Protein AF-A0A1G4E8X3-F1 (afdb_monomer)

InterPro domains:
  IPR008780 Plasmodium vivax Vir [PF05795] (217-292)

Solvent-accessible surface area (backbone atoms only — not comparable to full-atom values): 17665 Å² total; per-residue (Å²): 131,83,63,82,76,73,65,75,60,56,76,68,51,57,65,61,44,72,68,53,84,73,71,83,93,71,89,74,62,67,66,64,56,48,55,73,57,66,76,62,95,75,62,59,76,73,36,44,61,60,44,46,61,44,54,48,54,54,51,51,53,47,54,58,54,66,40,76,91,42,51,93,49,42,73,58,53,29,46,49,49,23,46,47,42,68,71,38,57,78,56,40,64,40,72,91,51,58,53,70,59,46,44,55,51,54,30,49,52,20,44,74,48,81,51,41,47,41,88,50,49,55,91,63,56,67,71,58,48,49,53,50,51,54,52,49,55,42,50,55,30,53,66,49,21,61,40,70,46,101,82,70,52,76,46,77,36,48,69,29,48,40,51,38,50,54,53,50,65,73,48,43,60,60,25,45,76,54,50,86,42,71,64,41,55,51,52,50,54,45,44,54,56,50,31,60,54,36,73,77,47,90,68,52,87,91,41,86,50,69,72,82,80,76,59,73,76,72,72,47,73,67,57,51,52,51,52,51,50,52,50,53,53,52,50,53,52,48,47,64,73,71,44,66,60,76,56,59,57,53,56,58,56,58,56,55,50,62,54,50,56,52,52,53,52,55,51,55,60,55,63,72,70,67,87,78,82,85,87,84,90,80,88,80,91,80,87,84,86,88,84,89,132

Sequence (293 aa):
MMLEKTIVNMSIYFLSIKKISKGSNLLINKKAFLIVVMKKNFFYINNFQNFRVPCKKIGEYFSELHDDVFNKDKVMRCKFMNYLINSDDMYNKINGINVSDLMVAYKKISKFRNNMCHTDINLIKPEILNDLTELYKLYENYDNIKIVNNYGAQNVNCDKASTCVEYYNAHINKCRINGKREFCNELSKFQGKYNDLMKSINNCDHVQKHLEPIETNHISPIVTTTVISLIVISFSFLLFKFTPLGSCIRNRGIKNQKTKDKINSDTLELSYNYDNVEIDSSKDKYNVQYNSV

Radius of gyration: 43.04 Å; Cα contacts (8 Å, |Δi|>4): 188; chains: 1; bounding box: 83×89×128 Å

Mean predicted aligned error: 17.59 Å

Secondary structure (DSSP, 8-state):
--STTTSTTHHHHHHHHTTTTT-------HHHHHHHHHTSS---HHHHHHHHHHHHHHHHHHHHTTSGGGGGGHHHHHHHHHHHHHH-HHHH--TT--HHHHHHHHHHHHHHTTTTTTTT--PPPHHHHHHHHHHHHHHHHHHTTEEE-TTS-EEE-HHHHHHHHHHHHHHHHHHHHSTTSHHHHHHHHHHHHHHHHHHT--S-TTS-SSPPP-------HHHHHHHHHHHHHHHHHHHHHHS-HHHHHHHHHHHHHHHHHHHHHHHHHHHHS-S------------------

Structure (mmCIF, N/CA/C/O backbone):
data_AF-A0A1G4E8X3-F1
#
_entry.id   AF-A0A1G4E8X3-F1
#
loop_
_atom_site.group_PDB
_atom_site.id
_atom_site.type_symbol
_atom_site.label_atom_id
_atom_site.label_alt_id
_atom_site.label_comp_id
_atom_site.label_asym_id
_atom_site.label_entity_id
_atom_site.label_seq_id
_atom_site.pdbx_PDB_ins_code
_atom_site.Cartn_x
_atom_site.Cartn_y
_atom_site.Cartn_z
_atom_site.occupancy
_atom_site.B_iso_or_equiv
_atom_site.auth_seq_id
_atom_site.auth_comp_id
_atom_site.auth_asym_id
_atom_site.auth_atom_id
_atom_site.pdbx_PDB_model_num
ATOM 1 N N . MET A 1 1 ? 2.424 19.913 3.610 1.00 26.66 1 MET A N 1
ATOM 2 C CA . MET A 1 1 ? 3.579 19.671 4.501 1.00 26.66 1 MET A CA 1
ATOM 3 C C . MET A 1 1 ? 3.450 18.439 5.414 1.00 26.66 1 MET A C 1
ATOM 5 O O . MET A 1 1 ? 4.463 17.976 5.911 1.00 26.66 1 MET A O 1
ATOM 9 N N . MET A 1 2 ? 2.255 17.861 5.647 1.00 31.44 2 MET A N 1
ATOM 10 C CA . MET A 1 2 ? 2.080 16.681 6.534 1.00 31.44 2 MET A CA 1
ATOM 11 C C . MET A 1 2 ? 1.910 15.331 5.791 1.00 31.44 2 MET A C 1
ATOM 13 O O . MET A 1 2 ? 1.786 14.289 6.429 1.00 31.44 2 MET A O 1
ATOM 17 N N . LEU A 1 3 ? 1.930 15.341 4.448 1.00 32.19 3 LEU A N 1
ATOM 18 C CA . LEU A 1 3 ? 1.906 14.141 3.591 1.00 32.19 3 LEU A CA 1
ATOM 19 C C . LEU A 1 3 ? 3.318 13.645 3.209 1.00 32.19 3 LEU A C 1
ATOM 21 O O . LEU A 1 3 ? 3.514 12.446 3.022 1.00 32.19 3 LEU A O 1
ATOM 25 N N . GLU A 1 4 ? 4.317 14.539 3.209 1.00 28.78 4 GLU A N 1
ATOM 26 C CA . GLU A 1 4 ? 5.706 14.285 2.771 1.00 28.78 4 GLU A CA 1
ATOM 27 C C . GLU A 1 4 ? 6.456 13.217 3.586 1.00 28.78 4 GLU A C 1
ATOM 29 O O . GLU A 1 4 ? 7.467 12.692 3.131 1.00 28.78 4 GLU A O 1
ATOM 34 N N . LYS A 1 5 ? 5.964 12.839 4.774 1.00 35.03 5 LYS A N 1
ATOM 35 C CA . LYS A 1 5 ? 6.599 11.817 5.631 1.00 35.03 5 LYS A CA 1
ATOM 36 C C . LYS A 1 5 ? 5.786 10.532 5.799 1.00 35.03 5 LYS A C 1
ATOM 38 O O . LYS A 1 5 ? 6.156 9.680 6.604 1.00 35.03 5 LYS A O 1
ATOM 43 N N . THR A 1 6 ? 4.650 10.383 5.119 1.00 40.81 6 THR A N 1
ATOM 44 C CA . THR A 1 6 ? 3.756 9.213 5.289 1.00 40.81 6 THR A CA 1
ATOM 45 C C . THR A 1 6 ? 3.970 8.146 4.225 1.00 40.81 6 THR A C 1
ATOM 47 O O . THR A 1 6 ? 3.631 6.992 4.454 1.00 40.81 6 THR A O 1
ATOM 50 N N . ILE A 1 7 ? 4.602 8.510 3.114 1.00 40.28 7 ILE A N 1
ATOM 51 C CA . ILE A 1 7 ? 4.696 7.658 1.928 1.00 40.28 7 ILE A CA 1
ATOM 52 C C . ILE A 1 7 ? 6.128 7.134 1.689 1.00 40.28 7 ILE A C 1
ATOM 54 O O . ILE A 1 7 ? 6.324 6.144 0.994 1.00 40.28 7 ILE A O 1
ATOM 58 N N . VAL A 1 8 ? 7.138 7.700 2.359 1.00 36.50 8 VAL A N 1
ATOM 59 C CA . VAL A 1 8 ? 8.510 7.184 2.296 1.00 36.50 8 VAL A CA 1
ATOM 60 C C . VAL A 1 8 ? 8.599 5.902 3.126 1.00 36.50 8 VAL A C 1
ATOM 62 O O . VAL A 1 8 ? 8.435 5.952 4.341 1.00 36.50 8 VAL A O 1
ATOM 65 N N . ASN A 1 9 ? 8.897 4.787 2.452 1.00 43.53 9 ASN A N 1
ATOM 66 C CA . ASN A 1 9 ? 9.152 3.431 2.965 1.00 43.53 9 ASN A CA 1
ATOM 67 C C . ASN A 1 9 ? 7.975 2.449 3.090 1.00 43.53 9 ASN A C 1
ATOM 69 O O . ASN A 1 9 ? 8.140 1.396 3.690 1.00 43.53 9 ASN A O 1
ATOM 73 N N . MET A 1 10 ? 6.844 2.658 2.422 1.00 45.94 10 MET A N 1
ATOM 74 C CA . MET A 1 10 ? 5.739 1.685 2.453 1.00 45.94 10 MET A CA 1
ATOM 75 C C . MET A 1 10 ? 6.150 0.235 2.081 1.00 45.94 10 MET A C 1
ATOM 77 O O . MET A 1 10 ? 5.803 -0.713 2.781 1.00 45.94 10 MET A O 1
ATOM 81 N N . SER A 1 11 ? 7.020 0.058 1.084 1.00 42.25 11 SER A N 1
ATOM 82 C CA . SER A 1 11 ? 7.516 -1.256 0.628 1.00 42.25 11 SER A CA 1
ATOM 83 C C . SER A 1 11 ? 8.319 -2.083 1.647 1.00 42.25 11 SER A C 1
ATOM 85 O O . SER A 1 11 ? 8.244 -3.306 1.626 1.00 42.25 11 SER A O 1
ATOM 87 N N . ILE A 1 12 ? 9.070 -1.454 2.558 1.00 39.50 12 ILE A N 1
ATOM 88 C CA . ILE A 1 12 ? 9.824 -2.174 3.609 1.00 39.50 12 ILE A CA 1
ATOM 89 C C . ILE A 1 12 ? 8.869 -2.668 4.711 1.00 39.50 12 ILE A C 1
ATOM 91 O O . ILE A 1 12 ? 9.070 -3.722 5.317 1.00 39.50 12 ILE A O 1
ATOM 95 N N . TYR A 1 13 ? 7.778 -1.943 4.942 1.00 47.97 13 TYR A N 1
ATOM 96 C CA . TYR A 1 13 ? 6.872 -2.195 6.059 1.00 47.97 13 TYR A CA 1
ATOM 97 C C . TYR A 1 13 ? 5.695 -3.092 5.662 1.00 47.97 13 TYR A C 1
ATOM 99 O O . TYR A 1 13 ? 5.208 -3.847 6.503 1.00 47.97 13 TYR A O 1
ATOM 107 N N . PHE A 1 14 ? 5.308 -3.103 4.382 1.00 49.06 14 PHE A N 1
ATOM 108 C CA . PHE A 1 14 ? 4.342 -4.055 3.828 1.00 49.06 14 PHE A CA 1
ATOM 109 C C . PHE A 1 14 ? 4.806 -5.514 3.983 1.00 49.06 14 PHE A C 1
ATOM 111 O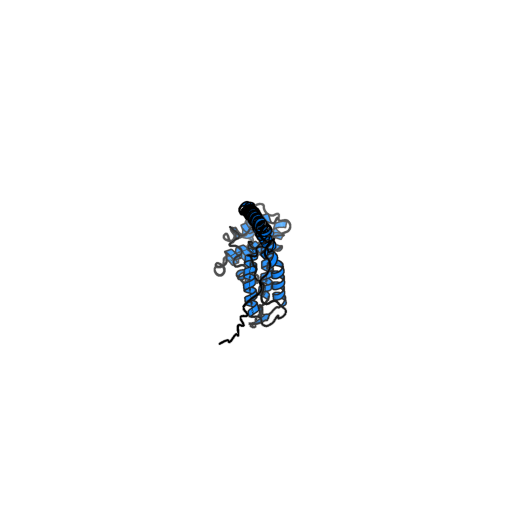 O . PHE A 1 14 ? 4.060 -6.345 4.507 1.00 49.06 14 PHE A O 1
ATOM 118 N N . LEU A 1 15 ? 6.071 -5.804 3.658 1.00 38.31 15 LEU A N 1
ATOM 119 C CA . LEU A 1 15 ? 6.689 -7.125 3.843 1.00 38.31 15 LEU A CA 1
ATOM 120 C C . LEU A 1 15 ? 6.790 -7.539 5.322 1.00 38.31 15 LEU A C 1
ATOM 122 O O . LEU A 1 15 ? 6.579 -8.701 5.674 1.00 38.31 15 LEU A O 1
ATOM 126 N N . SER A 1 16 ? 7.070 -6.576 6.202 1.00 35.62 16 SER A N 1
ATOM 127 C CA . SER A 1 16 ? 7.272 -6.797 7.640 1.00 35.62 16 SER A CA 1
ATOM 128 C C . SER A 1 16 ? 5.998 -7.238 8.379 1.00 35.62 16 SER A C 1
ATOM 130 O O . SER A 1 16 ? 6.083 -7.915 9.404 1.00 35.62 16 SER A O 1
ATOM 132 N N . ILE A 1 17 ? 4.811 -6.885 7.870 1.00 39.41 17 ILE A N 1
ATOM 133 C CA . ILE A 1 17 ? 3.520 -7.130 8.539 1.00 39.41 17 ILE A CA 1
ATOM 134 C C . ILE A 1 17 ? 2.820 -8.408 8.041 1.00 39.41 17 ILE A C 1
ATOM 136 O O . ILE A 1 17 ? 2.072 -9.014 8.809 1.00 39.41 17 ILE A O 1
ATOM 140 N N . LYS A 1 18 ? 3.131 -8.921 6.837 1.00 38.91 18 LYS A N 1
ATOM 141 C CA . LYS A 1 18 ? 2.631 -10.233 6.351 1.00 38.91 18 LYS A CA 1
ATOM 142 C C . LYS A 1 18 ? 3.016 -11.398 7.285 1.00 38.91 18 LYS A C 1
ATOM 144 O O . LYS A 1 18 ? 2.349 -12.430 7.298 1.00 38.91 18 LYS A O 1
ATOM 149 N N . LYS A 1 19 ? 4.068 -11.221 8.098 1.00 35.22 19 LYS A N 1
ATOM 150 C CA . LYS A 1 19 ? 4.466 -12.143 9.180 1.00 35.22 19 LYS A CA 1
ATOM 151 C C . LYS A 1 19 ? 3.647 -11.995 10.471 1.00 35.22 19 LYS A C 1
ATOM 153 O O . LYS A 1 19 ? 3.558 -12.960 11.218 1.00 35.22 19 LYS A O 1
ATOM 158 N N . ILE A 1 20 ? 3.054 -10.830 10.729 1.00 35.38 20 ILE A N 1
ATOM 159 C CA . ILE A 1 20 ? 2.414 -10.480 12.010 1.00 35.38 20 ILE A CA 1
ATOM 160 C C . ILE A 1 20 ? 0.919 -10.811 12.008 1.00 35.38 20 ILE A C 1
ATOM 162 O O . ILE A 1 20 ? 0.408 -11.306 13.003 1.00 35.38 20 ILE A O 1
ATOM 166 N N . SER A 1 21 ? 0.222 -10.684 10.871 1.00 32.66 21 SER A N 1
ATOM 167 C CA . SER A 1 21 ? -1.209 -11.039 10.787 1.00 32.66 21 SER A CA 1
ATOM 168 C C . SER A 1 21 ? -1.518 -12.540 10.959 1.00 32.66 21 SER A C 1
ATOM 170 O O . SER A 1 21 ? -2.682 -12.934 10.902 1.00 32.66 21 SER A O 1
ATOM 172 N N . LYS A 1 22 ? -0.495 -13.383 11.171 1.00 33.94 22 LYS A N 1
ATOM 173 C CA . LYS A 1 22 ? -0.615 -14.842 11.298 1.00 33.94 22 LYS A CA 1
ATOM 174 C C . LYS A 1 22 ? -0.582 -15.392 12.727 1.00 33.94 22 LYS A C 1
ATOM 176 O O . LYS A 1 22 ? -0.807 -16.591 12.870 1.00 33.94 22 LYS A O 1
ATOM 181 N N . GLY A 1 23 ? -0.361 -14.603 13.781 1.00 38.00 23 GLY A N 1
ATOM 182 C CA . GLY A 1 23 ? -0.417 -15.198 15.118 1.00 38.00 23 GLY A CA 1
ATOM 183 C C . GLY A 1 23 ? -0.069 -14.296 16.288 1.00 38.00 23 GLY A C 1
ATOM 184 O O . GLY A 1 23 ? 1.096 -13.990 16.514 1.00 38.00 23 GLY A O 1
ATOM 185 N N . SER A 1 24 ? -1.086 -14.004 17.093 1.00 32.69 24 SER A N 1
ATOM 186 C CA . SER A 1 24 ? -0.960 -13.436 18.438 1.00 32.69 24 SER A CA 1
ATOM 187 C C . SER A 1 24 ? -2.321 -13.530 19.141 1.00 32.69 24 SER A C 1
ATOM 189 O O . SER A 1 24 ? -3.207 -12.693 19.002 1.00 32.69 24 SER A O 1
ATOM 191 N N . ASN A 1 25 ? -2.517 -14.610 19.900 1.00 30.19 25 ASN A N 1
ATOM 192 C CA . ASN A 1 25 ? -3.630 -14.730 20.840 1.00 30.19 25 ASN A CA 1
ATOM 193 C C . ASN A 1 25 ? -3.232 -14.031 22.147 1.00 30.19 25 ASN A C 1
ATOM 195 O O . ASN A 1 25 ? -2.514 -14.623 22.951 1.00 30.19 25 ASN A O 1
ATOM 199 N N . LEU A 1 26 ? -3.718 -12.809 22.391 1.00 36.03 26 LEU A N 1
ATOM 200 C CA . LEU A 1 26 ? -3.618 -12.174 23.709 1.00 36.03 26 LEU A CA 1
ATOM 201 C C . LEU A 1 26 ? -5.013 -11.874 24.277 1.00 36.03 26 LEU A C 1
ATOM 203 O O . LEU A 1 26 ? -5.850 -11.214 23.662 1.00 36.03 26 LEU A O 1
ATOM 207 N N . LEU A 1 27 ? -5.279 -12.372 25.485 1.00 29.09 27 LEU A N 1
ATOM 208 C CA . LEU A 1 27 ? -6.546 -12.191 26.193 1.00 29.09 27 LEU A CA 1
ATOM 209 C C . LEU A 1 27 ? -6.744 -10.727 26.621 1.00 29.09 27 LEU A C 1
ATOM 211 O O . LEU A 1 27 ? -6.216 -10.274 27.634 1.00 29.09 27 LEU A O 1
ATOM 215 N N . ILE A 1 28 ? -7.583 -9.985 25.893 1.00 38.50 28 ILE A N 1
ATOM 216 C CA . ILE A 1 28 ? -8.085 -8.687 26.360 1.00 38.50 28 ILE A CA 1
ATOM 217 C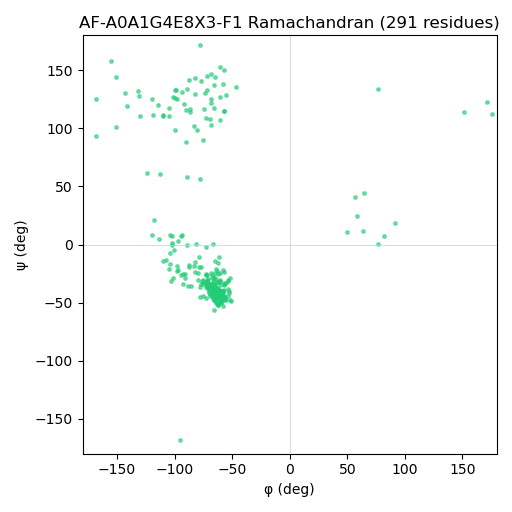 C . ILE A 1 28 ? -9.032 -8.907 27.549 1.00 38.50 28 ILE A C 1
ATOM 219 O O . ILE A 1 28 ? -10.075 -9.554 27.424 1.00 38.50 28 ILE A O 1
ATOM 223 N N . ASN A 1 29 ? -8.709 -8.304 28.698 1.00 33.31 29 ASN A N 1
ATOM 224 C CA . ASN A 1 29 ? -9.585 -8.279 29.868 1.00 33.31 29 ASN A CA 1
ATOM 225 C C . ASN A 1 29 ? -10.914 -7.567 29.533 1.00 33.31 29 ASN A C 1
ATOM 227 O O . ASN A 1 29 ? -10.987 -6.344 29.377 1.00 33.31 29 ASN A O 1
ATOM 231 N N . LYS A 1 30 ? -11.976 -8.372 29.428 1.00 37.41 30 LYS A N 1
ATOM 232 C CA . LYS A 1 30 ? -13.340 -8.017 29.004 1.00 37.41 30 LYS A CA 1
ATOM 233 C C . LYS A 1 30 ? -13.944 -6.841 29.797 1.00 37.41 30 LYS A C 1
ATOM 235 O O . LYS A 1 30 ? -14.727 -6.079 29.236 1.00 37.41 30 LYS A O 1
ATOM 240 N N . LYS A 1 31 ? -13.564 -6.658 31.074 1.00 32.44 31 LYS A N 1
ATOM 241 C CA . LYS A 1 31 ? -14.089 -5.598 31.964 1.00 32.44 31 LYS A CA 1
ATOM 242 C C . LYS A 1 31 ? -13.521 -4.210 31.653 1.00 32.44 31 LYS A C 1
ATOM 244 O O . LYS A 1 31 ? -14.283 -3.253 31.580 1.00 32.44 31 LYS A O 1
ATOM 249 N N . ALA A 1 32 ? -12.213 -4.092 31.424 1.00 36.66 32 ALA A N 1
ATOM 250 C CA . ALA A 1 32 ? -11.577 -2.805 31.123 1.00 36.66 32 ALA A CA 1
ATOM 251 C C . ALA A 1 32 ? -12.017 -2.253 29.753 1.00 36.66 32 ALA A C 1
ATOM 253 O O . ALA A 1 32 ? -12.265 -1.061 29.598 1.00 36.66 32 ALA A O 1
ATOM 254 N N . PHE A 1 33 ? -12.204 -3.151 28.783 1.00 39.47 33 PHE A N 1
ATOM 255 C CA . PHE A 1 33 ? -12.702 -2.848 27.442 1.00 39.47 33 PHE A CA 1
ATOM 256 C C . PHE A 1 33 ? -14.154 -2.337 27.439 1.00 39.47 33 PHE A C 1
ATOM 258 O O . PHE A 1 33 ? -14.453 -1.335 26.789 1.00 39.47 33 PHE A O 1
ATOM 265 N N . LEU A 1 34 ? -15.046 -2.969 28.217 1.00 39.75 34 LEU A N 1
ATOM 266 C CA . LEU A 1 34 ? -16.421 -2.490 28.403 1.00 39.75 34 LEU A CA 1
ATOM 267 C C . LEU A 1 34 ? -16.453 -1.089 29.038 1.00 39.75 34 LEU A C 1
ATOM 269 O O . LEU A 1 34 ? -17.217 -0.236 28.600 1.00 39.75 34 LEU A O 1
ATOM 273 N N . ILE A 1 35 ? -15.606 -0.822 30.036 1.00 42.00 35 ILE A N 1
ATOM 274 C CA . ILE A 1 35 ? -15.602 0.456 30.767 1.00 42.00 35 ILE A CA 1
ATOM 275 C C . ILE A 1 35 ? -15.174 1.632 29.871 1.00 42.00 35 ILE A C 1
ATOM 277 O O . ILE A 1 35 ? -15.756 2.709 29.973 1.00 42.00 35 ILE A O 1
ATOM 281 N N . VAL A 1 36 ? -14.209 1.438 28.965 1.00 45.91 36 VAL A N 1
ATOM 282 C CA . VAL A 1 36 ? -13.712 2.497 28.059 1.00 45.91 36 VAL A CA 1
ATOM 283 C C . VAL A 1 36 ? -14.729 2.852 26.970 1.00 45.91 36 VAL A C 1
ATOM 285 O O . VAL A 1 36 ? -14.861 4.021 26.606 1.00 45.91 36 VAL A O 1
ATOM 288 N N . VAL A 1 37 ? -15.461 1.857 26.457 1.00 46.34 37 VAL A N 1
ATOM 289 C CA . VAL A 1 37 ? -16.40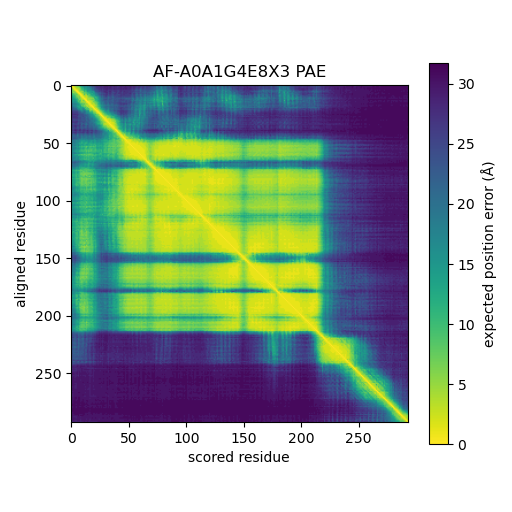6 2.033 25.341 1.00 46.34 37 VAL A CA 1
ATOM 290 C C . VAL A 1 37 ? -17.805 2.428 25.829 1.00 46.34 37 VAL A C 1
ATOM 292 O O . VAL A 1 37 ? -18.459 3.248 25.189 1.00 46.34 37 VAL A O 1
ATOM 295 N N . MET A 1 38 ? -18.259 1.913 26.978 1.00 46.72 38 MET A N 1
ATOM 296 C CA . MET A 1 38 ? -19.637 2.116 27.446 1.00 46.72 38 MET A CA 1
ATOM 297 C C . MET A 1 38 ? -19.851 3.394 28.268 1.00 46.72 38 MET A C 1
ATOM 299 O O . MET A 1 38 ? -20.991 3.829 28.393 1.00 46.72 38 MET A O 1
ATOM 303 N N . LYS A 1 39 ? -18.809 4.048 28.811 1.00 43.56 39 LYS A N 1
ATOM 304 C CA . LYS A 1 39 ? -19.023 5.183 29.737 1.00 43.56 39 LYS A CA 1
ATOM 305 C C . LYS A 1 39 ? -19.326 6.553 29.112 1.00 43.56 39 LYS A C 1
ATOM 307 O O . LYS A 1 39 ? -19.546 7.489 29.871 1.00 43.56 39 LYS A O 1
ATOM 312 N N . LYS A 1 40 ? -19.405 6.708 27.783 1.00 45.25 40 LYS A N 1
ATOM 313 C CA . LYS A 1 40 ? -19.959 7.930 27.148 1.00 45.25 40 LYS A CA 1
ATOM 314 C C . LYS A 1 40 ? -20.599 7.628 25.783 1.00 45.25 40 LYS A C 1
ATOM 316 O O . LYS A 1 40 ? -19.881 7.518 24.794 1.00 45.25 40 LYS A O 1
ATOM 321 N N . ASN A 1 41 ? -21.933 7.545 25.757 1.00 49.22 41 ASN A N 1
ATOM 322 C CA . ASN A 1 41 ? -22.872 7.896 24.671 1.00 49.22 41 ASN A CA 1
ATOM 323 C C . ASN A 1 41 ? -22.664 7.395 23.222 1.00 49.22 41 ASN A C 1
ATOM 325 O O . ASN A 1 41 ? -23.363 7.886 22.346 1.00 49.22 41 ASN A O 1
ATOM 329 N N . PHE A 1 42 ? -21.765 6.457 22.916 1.00 51.91 42 PHE A N 1
ATOM 330 C CA . PHE A 1 42 ? -21.422 6.194 21.504 1.00 51.91 42 PHE A CA 1
ATOM 331 C C . PHE A 1 42 ? -22.123 5.004 20.833 1.00 51.91 42 PHE A C 1
ATOM 333 O O . PHE A 1 42 ? -22.215 4.993 19.611 1.00 51.91 42 PHE A O 1
ATOM 340 N N . PHE A 1 43 ? -22.623 4.008 21.575 1.00 55.09 43 PHE A N 1
ATOM 341 C CA . PHE A 1 43 ? -23.132 2.776 20.960 1.00 55.09 43 PHE A CA 1
ATOM 342 C C . PHE A 1 43 ? -24.387 2.232 21.639 1.00 55.09 43 PHE A C 1
ATOM 344 O O . PHE A 1 43 ? -24.344 1.826 22.800 1.00 55.09 43 PHE A O 1
ATOM 351 N N . TYR A 1 44 ? -25.485 2.141 20.882 1.00 57.62 44 TYR A N 1
ATOM 352 C CA . TYR A 1 44 ? -26.579 1.222 21.199 1.00 57.62 44 TYR A CA 1
ATOM 353 C C . TYR A 1 44 ? -26.035 -0.216 21.274 1.00 57.62 44 TYR A C 1
ATOM 355 O O . TYR A 1 44 ? -25.078 -0.566 20.579 1.00 57.62 44 TYR A O 1
ATOM 363 N N . ILE A 1 45 ? -26.657 -1.065 22.096 1.00 53.97 45 ILE A N 1
ATOM 364 C CA . ILE A 1 45 ? -26.193 -2.439 22.374 1.00 53.97 45 ILE A CA 1
ATOM 365 C C . ILE A 1 45 ? -25.976 -3.254 21.084 1.00 53.97 45 ILE A C 1
ATOM 367 O O . ILE A 1 45 ? -24.983 -3.975 20.977 1.00 53.97 45 ILE A O 1
ATOM 371 N N . ASN A 1 46 ? -26.846 -3.092 20.081 1.00 58.47 46 ASN A N 1
ATOM 372 C CA . ASN A 1 46 ? -26.732 -3.791 18.795 1.00 58.47 46 ASN A CA 1
ATOM 373 C C . ASN A 1 46 ? -25.498 -3.346 17.991 1.00 58.47 46 ASN A C 1
ATOM 375 O O . ASN A 1 46 ? -24.776 -4.182 17.450 1.00 58.47 46 ASN A O 1
ATOM 379 N N . ASN A 1 47 ? -25.184 -2.050 17.993 1.00 66.19 47 ASN A N 1
ATOM 380 C CA . ASN A 1 47 ? -24.008 -1.511 17.307 1.00 66.19 47 ASN A CA 1
ATOM 381 C C . ASN A 1 47 ? -22.707 -1.980 17.976 1.00 66.19 47 ASN A C 1
ATOM 383 O O . ASN A 1 47 ? -21.716 -2.260 17.304 1.00 66.19 47 ASN A O 1
ATOM 387 N N . PHE A 1 48 ? -22.715 -2.130 19.305 1.00 68.50 48 PHE A N 1
ATOM 388 C CA . PHE A 1 48 ? -21.565 -2.654 20.040 1.00 68.50 48 PHE A CA 1
ATOM 389 C C . PHE A 1 48 ? -21.207 -4.087 19.625 1.00 68.50 48 PHE A C 1
ATOM 391 O O . PHE A 1 48 ? -20.021 -4.398 19.503 1.00 68.50 48 PHE A O 1
ATOM 398 N N . GLN A 1 49 ? -22.195 -4.957 19.384 1.00 74.38 49 GLN A N 1
ATOM 399 C CA . GLN A 1 49 ? -21.909 -6.326 18.937 1.00 74.38 49 GLN A CA 1
ATOM 400 C C . GLN A 1 49 ? -21.208 -6.334 17.578 1.00 74.38 49 GLN A C 1
ATOM 402 O O . GLN A 1 49 ? -20.207 -7.033 17.420 1.00 74.38 49 GLN A O 1
ATOM 407 N N . ASN A 1 50 ? -21.656 -5.485 16.651 1.00 78.12 50 ASN A N 1
ATOM 408 C CA . ASN A 1 50 ? -21.034 -5.345 15.334 1.00 78.12 50 ASN A CA 1
ATOM 409 C C . ASN A 1 50 ? -19.605 -4.776 15.435 1.00 78.12 50 ASN A C 1
ATOM 411 O O . ASN A 1 50 ? -18.710 -5.206 14.712 1.00 78.12 50 ASN A O 1
ATOM 415 N N . PHE A 1 51 ? -19.354 -3.858 16.376 1.00 83.19 51 PHE A N 1
ATOM 416 C CA . PHE A 1 51 ? -18.026 -3.271 16.595 1.00 83.19 51 PHE A CA 1
ATOM 417 C C . PHE A 1 51 ? -17.057 -4.186 17.356 1.00 83.19 51 PHE A C 1
ATOM 419 O O . PHE A 1 51 ? -15.843 -3.991 17.318 1.00 83.19 51 PHE A O 1
ATOM 426 N N . ARG A 1 52 ? -17.557 -5.195 18.072 1.00 82.00 52 ARG A N 1
ATOM 427 C CA . ARG A 1 52 ? -16.756 -5.990 19.011 1.00 82.00 52 ARG A CA 1
ATOM 428 C C . ARG A 1 52 ? -15.547 -6.663 18.361 1.00 82.00 52 ARG A C 1
ATOM 430 O O . ARG A 1 52 ? -14.462 -6.642 18.941 1.00 82.00 52 ARG A O 1
ATOM 437 N N . VAL A 1 53 ? -15.735 -7.269 17.190 1.00 82.44 53 VAL A N 1
ATOM 438 C CA . VAL A 1 53 ? -14.674 -7.977 16.454 1.00 82.44 53 VAL A CA 1
ATOM 439 C C . VAL A 1 53 ? -13.575 -7.019 15.976 1.00 82.44 53 VAL A C 1
ATOM 441 O O . VAL A 1 53 ? -12.422 -7.231 16.361 1.00 82.44 53 VAL A O 1
ATOM 444 N N . PRO A 1 54 ? -13.876 -5.953 15.209 1.00 84.75 54 PRO A N 1
ATOM 445 C CA . PRO A 1 54 ? -12.845 -5.017 14.768 1.00 84.75 54 PRO A CA 1
ATOM 446 C C . PRO A 1 54 ? -12.173 -4.301 15.944 1.00 84.75 54 PRO A C 1
ATOM 448 O O . PRO A 1 54 ? -10.953 -4.169 15.977 1.00 84.75 54 PRO A O 1
ATOM 451 N N . CYS A 1 55 ? -12.937 -3.934 16.973 1.00 82.75 55 CYS A N 1
ATOM 452 C CA . CYS A 1 55 ? -12.411 -3.323 18.191 1.00 82.75 55 CYS A CA 1
ATOM 453 C C . CYS A 1 55 ? -11.403 -4.232 18.920 1.00 82.75 55 CYS A C 1
ATOM 455 O O . CYS A 1 55 ? -10.355 -3.759 19.365 1.00 82.75 55 CYS A O 1
ATOM 457 N N . LYS A 1 56 ? -11.672 -5.546 18.988 1.00 81.50 56 LYS A N 1
ATOM 458 C CA . LYS A 1 56 ? -10.730 -6.536 19.531 1.00 81.50 56 LYS A CA 1
ATOM 459 C C . LYS A 1 56 ? -9.435 -6.582 18.709 1.00 81.50 56 LYS A C 1
ATOM 461 O O . LYS A 1 56 ? -8.373 -6.406 19.295 1.00 81.50 56 LYS A O 1
ATOM 466 N N . LYS A 1 57 ? -9.528 -6.734 17.381 1.00 81.88 57 LYS A N 1
ATOM 467 C CA . LYS A 1 57 ? -8.358 -6.819 16.483 1.00 81.88 57 LYS A CA 1
ATOM 468 C C . LYS A 1 57 ? -7.459 -5.582 16.564 1.00 81.88 57 LYS A C 1
ATOM 470 O O . LYS A 1 57 ? -6.245 -5.699 16.682 1.00 81.88 57 LYS A O 1
ATOM 475 N N . ILE A 1 58 ? -8.055 -4.389 16.555 1.00 82.44 58 ILE A N 1
ATOM 476 C CA . ILE A 1 58 ? -7.314 -3.127 16.702 1.00 82.44 58 ILE A CA 1
ATOM 477 C C . ILE A 1 58 ? -6.648 -3.034 18.080 1.00 82.44 58 ILE A C 1
ATOM 479 O O . ILE A 1 58 ? -5.502 -2.599 18.198 1.00 82.44 58 ILE A O 1
ATOM 483 N N . GLY A 1 59 ? -7.351 -3.464 19.130 1.00 80.06 59 GLY A N 1
ATOM 484 C CA . GLY A 1 59 ? -6.807 -3.510 20.482 1.00 80.06 59 GLY A CA 1
ATOM 485 C C . GLY A 1 59 ? -5.623 -4.469 20.634 1.00 80.06 59 GLY A C 1
ATOM 486 O O . GLY A 1 59 ? -4.693 -4.128 21.361 1.00 80.06 59 GLY A O 1
ATOM 487 N N . GLU A 1 60 ? -5.659 -5.629 19.972 1.00 77.56 60 GLU A N 1
ATOM 488 C CA . GLU A 1 60 ? -4.563 -6.613 19.923 1.00 77.56 60 GLU A CA 1
ATOM 489 C C . GLU A 1 60 ? -3.352 -6.040 19.186 1.00 77.56 60 GLU A C 1
ATOM 491 O O . GLU A 1 60 ? -2.255 -6.007 19.740 1.00 77.56 60 GLU A O 1
ATOM 496 N N . TYR A 1 61 ? -3.575 -5.447 18.014 1.00 78.12 61 TYR A N 1
ATOM 497 C CA . TYR A 1 61 ? -2.515 -4.803 17.247 1.00 78.12 61 TYR A CA 1
ATOM 498 C C . TYR A 1 61 ? -1.781 -3.715 18.044 1.00 78.12 61 TYR A C 1
ATOM 500 O O . TYR A 1 61 ? -0.553 -3.681 18.074 1.00 78.12 61 TYR A O 1
ATOM 508 N N . PHE A 1 62 ? -2.506 -2.825 18.735 1.00 78.25 62 PHE A N 1
ATOM 509 C CA . PHE A 1 62 ? -1.862 -1.797 19.564 1.00 78.25 62 PHE A CA 1
ATOM 510 C C . PHE A 1 62 ? -1.095 -2.370 20.755 1.00 78.25 62 PHE A C 1
ATOM 512 O O . PHE A 1 62 ? -0.131 -1.747 21.197 1.00 78.25 62 PHE A O 1
ATOM 519 N N . SER A 1 63 ? -1.507 -3.527 21.273 1.00 76.06 63 SER A N 1
ATOM 520 C CA . SER A 1 63 ? -0.770 -4.228 22.321 1.00 76.06 63 SER A CA 1
ATOM 521 C C . SER A 1 63 ? 0.544 -4.811 21.795 1.00 76.06 63 SER A C 1
ATOM 523 O O . SER A 1 63 ? 1.560 -4.631 22.448 1.00 76.06 63 SER A O 1
ATOM 525 N N . GLU A 1 64 ? 0.568 -5.408 20.604 1.00 73.56 64 GLU A N 1
ATOM 526 C CA . GLU A 1 64 ? 1.810 -5.922 19.994 1.00 73.56 64 GLU A CA 1
ATOM 527 C C . GLU A 1 64 ? 2.814 -4.817 19.662 1.00 73.56 64 GLU A C 1
ATOM 529 O O . GLU A 1 64 ? 4.022 -4.990 19.801 1.00 73.56 64 GLU A O 1
ATOM 534 N N . LEU A 1 65 ? 2.328 -3.642 19.252 1.00 69.69 65 LEU A N 1
ATOM 535 C CA . LEU A 1 65 ? 3.192 -2.486 19.005 1.00 69.69 65 LEU A CA 1
ATOM 536 C C . LEU A 1 65 ? 3.893 -1.957 20.261 1.00 69.69 65 LEU A C 1
ATOM 538 O O . LEU A 1 65 ? 4.788 -1.120 20.144 1.00 69.69 65 LEU A O 1
ATOM 542 N N . HIS A 1 66 ? 3.450 -2.375 21.445 1.00 64.75 66 HIS A N 1
ATOM 543 C CA . HIS A 1 66 ? 4.059 -1.987 22.707 1.00 64.75 66 HIS A CA 1
ATOM 544 C C . HIS A 1 66 ? 5.342 -2.777 23.008 1.00 64.75 66 HIS A C 1
ATOM 546 O O . HIS A 1 66 ? 6.149 -2.306 23.804 1.00 64.75 66 HIS A O 1
ATOM 552 N N . ASP A 1 67 ? 5.559 -3.936 22.380 1.00 64.50 67 ASP A N 1
ATOM 553 C CA . ASP A 1 67 ? 6.761 -4.736 22.617 1.00 64.50 67 ASP A CA 1
ATOM 554 C C . ASP A 1 67 ? 8.002 -4.066 21.999 1.00 64.50 67 ASP A C 1
ATOM 556 O O . ASP A 1 67 ? 8.003 -3.658 20.832 1.00 64.50 67 ASP A O 1
ATOM 560 N N . ASP A 1 68 ? 9.093 -3.978 22.771 1.00 58.06 68 ASP A N 1
ATOM 561 C CA . ASP A 1 68 ? 10.318 -3.235 22.419 1.00 58.06 68 ASP A CA 1
ATOM 562 C C . ASP A 1 68 ? 10.969 -3.684 21.099 1.00 58.06 68 ASP A C 1
ATOM 564 O O . ASP A 1 68 ? 11.641 -2.899 20.423 1.00 58.06 68 ASP A O 1
ATOM 568 N N . VAL A 1 69 ? 10.702 -4.922 20.674 1.00 57.72 69 VAL A N 1
ATOM 569 C CA . VAL A 1 69 ? 11.141 -5.490 19.389 1.00 57.72 69 VAL A CA 1
ATOM 570 C C . VAL A 1 69 ? 10.594 -4.694 18.193 1.00 57.72 69 VAL A C 1
ATOM 572 O O . VAL A 1 69 ? 11.263 -4.582 17.166 1.00 57.72 69 VAL A O 1
ATOM 575 N N . PHE A 1 70 ? 9.406 -4.094 18.320 1.00 53.78 70 PHE A N 1
ATOM 576 C CA . PHE A 1 70 ? 8.704 -3.400 17.232 1.00 53.78 70 PHE A CA 1
ATOM 577 C C . PHE A 1 70 ? 8.805 -1.871 17.294 1.00 53.78 70 PHE A C 1
ATOM 579 O O . PHE A 1 70 ? 8.271 -1.174 16.424 1.00 53.78 70 PHE A O 1
ATOM 586 N N . ASN A 1 71 ? 9.525 -1.333 18.281 1.00 57.75 71 ASN A N 1
ATOM 587 C CA . ASN A 1 71 ? 9.551 0.100 18.567 1.00 57.75 71 ASN A CA 1
ATOM 588 C C . ASN A 1 71 ? 10.227 0.927 17.450 1.00 57.75 71 ASN A C 1
ATOM 590 O O . ASN A 1 71 ? 9.826 2.061 17.189 1.00 57.75 71 ASN A O 1
ATOM 594 N N . LYS A 1 72 ? 11.180 0.336 16.706 1.00 58.88 72 LYS A N 1
ATOM 595 C CA . LYS A 1 72 ? 11.889 1.002 15.588 1.00 58.88 72 LYS A CA 1
ATOM 596 C C . LYS A 1 72 ? 10.961 1.459 14.452 1.00 58.88 72 LYS A C 1
ATOM 598 O O . LYS A 1 72 ? 11.272 2.423 13.763 1.00 58.88 72 LYS A O 1
ATOM 603 N N . ASP A 1 73 ? 9.799 0.821 14.318 1.00 68.19 73 ASP A N 1
ATOM 604 C CA . ASP A 1 73 ? 8.890 0.975 13.177 1.00 68.19 73 ASP A CA 1
ATOM 605 C C . ASP A 1 73 ? 7.499 1.496 13.555 1.00 68.19 73 ASP A C 1
ATOM 607 O O . ASP A 1 73 ? 6.580 1.536 12.728 1.00 68.19 73 ASP A O 1
ATOM 611 N N . LYS A 1 74 ? 7.335 1.910 14.814 1.00 75.38 74 LYS A N 1
ATOM 612 C CA . LYS A 1 74 ? 6.051 2.277 15.417 1.00 75.38 74 LYS A CA 1
ATOM 613 C C . LYS A 1 74 ? 5.262 3.295 14.593 1.00 75.38 74 LYS A C 1
ATOM 615 O O . LYS A 1 74 ? 4.087 3.074 14.319 1.00 75.38 74 LYS A O 1
ATOM 620 N N . VAL A 1 75 ? 5.905 4.377 14.148 1.00 77.88 75 VAL A N 1
ATOM 621 C CA . VAL A 1 75 ? 5.247 5.446 13.372 1.00 77.88 75 VAL A CA 1
ATOM 622 C C . VAL A 1 75 ? 4.614 4.902 12.092 1.00 77.88 75 VAL A C 1
ATOM 624 O O . VAL A 1 75 ? 3.480 5.239 11.759 1.00 77.88 75 VAL A O 1
ATOM 627 N N . MET A 1 76 ? 5.319 4.039 11.362 1.00 72.00 76 MET A N 1
ATOM 628 C CA . MET A 1 76 ? 4.795 3.521 10.101 1.00 72.00 76 MET A CA 1
ATOM 629 C C . MET A 1 76 ? 3.748 2.434 10.311 1.00 72.00 76 MET A C 1
ATOM 631 O O . MET A 1 76 ? 2.763 2.386 9.580 1.00 72.00 76 MET A O 1
ATOM 635 N N . ARG A 1 77 ? 3.903 1.618 11.352 1.00 76.56 77 ARG A N 1
ATOM 636 C CA . ARG A 1 77 ? 2.880 0.662 11.783 1.00 76.56 77 ARG A CA 1
ATOM 637 C C . ARG A 1 77 ? 1.570 1.374 12.139 1.00 76.56 77 ARG A C 1
ATOM 639 O O . ARG A 1 77 ? 0.513 0.993 11.647 1.00 76.56 77 ARG A O 1
ATOM 646 N N . CYS A 1 78 ? 1.640 2.491 12.860 1.00 84.19 78 CYS A N 1
ATOM 647 C CA . CYS A 1 78 ? 0.476 3.336 13.124 1.00 84.19 78 CYS A CA 1
ATOM 648 C C . CYS A 1 78 ? -0.172 3.892 11.845 1.00 84.19 78 CYS A C 1
ATOM 650 O O . CYS A 1 78 ? -1.393 3.838 11.699 1.00 84.19 78 CYS A O 1
ATOM 652 N N . LYS A 1 79 ? 0.631 4.370 10.886 1.00 81.94 79 LYS A N 1
ATOM 653 C CA . LYS A 1 79 ? 0.139 4.853 9.582 1.00 81.94 79 LYS A CA 1
ATOM 654 C C . LYS A 1 79 ? -0.533 3.751 8.766 1.00 81.94 79 LYS A C 1
ATOM 656 O O . LYS A 1 79 ? -1.593 3.981 8.189 1.00 81.94 79 LYS A O 1
ATOM 661 N N . PHE A 1 80 ? 0.048 2.554 8.748 1.00 76.75 80 PHE A N 1
ATOM 662 C CA . PHE A 1 80 ? -0.532 1.399 8.069 1.00 76.75 80 PHE A CA 1
ATOM 663 C C . PHE A 1 80 ? -1.833 0.947 8.730 1.00 76.75 80 PHE A C 1
ATOM 665 O O . PHE A 1 80 ? -2.806 0.663 8.040 1.00 76.75 80 PHE A O 1
ATOM 672 N N . MET A 1 81 ? -1.886 0.946 10.061 1.00 83.94 81 MET A N 1
ATOM 673 C CA . MET A 1 81 ? -3.128 0.656 10.764 1.00 83.94 81 MET A CA 1
ATOM 674 C C . MET A 1 81 ? -4.218 1.670 10.417 1.00 83.94 81 MET A C 1
ATOM 676 O O . MET A 1 81 ? -5.354 1.288 10.154 1.00 83.94 81 MET A O 1
ATOM 680 N N . ASN A 1 82 ? -3.876 2.958 10.336 1.00 90.06 82 ASN A N 1
ATOM 681 C CA . ASN A 1 82 ? -4.832 3.952 9.866 1.00 90.06 82 ASN A CA 1
ATOM 682 C C . ASN A 1 82 ? -5.300 3.679 8.425 1.00 90.06 82 ASN A C 1
ATOM 684 O O . ASN A 1 82 ? -6.483 3.830 8.135 1.00 90.06 82 ASN A O 1
ATOM 688 N N . TYR A 1 83 ? -4.402 3.244 7.536 1.00 83.88 83 TYR A N 1
ATOM 689 C CA . TYR A 1 83 ? -4.778 2.797 6.194 1.00 83.88 83 TYR A CA 1
ATOM 690 C C . TYR A 1 83 ? -5.778 1.634 6.244 1.00 83.88 83 TYR A C 1
ATOM 692 O O . TYR A 1 83 ? -6.852 1.783 5.674 1.00 83.88 83 TYR A O 1
ATOM 700 N N . LEU A 1 84 ? -5.491 0.550 6.978 1.00 85.50 84 LEU A N 1
ATOM 701 C CA . LEU A 1 84 ? -6.398 -0.602 7.116 1.00 85.50 84 LEU A CA 1
ATOM 702 C C . LEU A 1 84 ? -7.772 -0.197 7.647 1.00 85.50 84 LEU A C 1
ATOM 704 O O . LEU A 1 84 ? -8.793 -0.604 7.104 1.00 85.50 84 LEU A O 1
ATOM 708 N N . ILE A 1 85 ? -7.792 0.645 8.684 1.00 89.12 85 ILE A N 1
ATOM 709 C CA . ILE A 1 85 ? -9.030 1.178 9.252 1.00 89.12 85 ILE A CA 1
ATOM 710 C C . ILE A 1 85 ? -9.857 1.906 8.188 1.00 89.12 85 ILE A C 1
ATOM 712 O O . ILE A 1 85 ? -11.077 1.880 8.273 1.00 89.12 85 ILE A O 1
ATOM 716 N N . ASN A 1 86 ? -9.222 2.566 7.217 1.00 90.75 86 ASN A N 1
ATOM 717 C CA . ASN A 1 86 ? -9.902 3.317 6.165 1.00 90.75 86 ASN A CA 1
ATOM 718 C C . ASN A 1 86 ? -10.203 2.491 4.906 1.00 90.75 86 ASN A C 1
ATOM 720 O O . ASN A 1 86 ? -11.133 2.864 4.197 1.00 90.75 86 ASN A O 1
ATOM 724 N N . SER A 1 87 ? -9.462 1.421 4.606 1.00 84.12 87 SER A N 1
ATOM 725 C CA . SER A 1 87 ? -9.584 0.656 3.354 1.00 84.12 87 SER A CA 1
ATOM 726 C C . SER A 1 87 ? -10.359 -0.656 3.475 1.00 84.12 87 SER A C 1
ATOM 728 O O . SER A 1 87 ? -10.960 -1.076 2.490 1.00 84.12 87 SER A O 1
ATOM 730 N N . ASP A 1 88 ? -10.364 -1.300 4.643 1.00 85.31 88 ASP A N 1
ATOM 731 C CA . ASP A 1 88 ? -10.992 -2.609 4.843 1.00 85.31 88 ASP A CA 1
ATOM 732 C C . ASP A 1 88 ? -12.391 -2.464 5.466 1.00 85.31 88 ASP A C 1
ATOM 734 O O . ASP A 1 88 ? -12.580 -1.871 6.537 1.00 85.31 88 ASP A O 1
ATOM 738 N N . ASP A 1 89 ? -13.369 -3.049 4.772 1.00 90.25 89 ASP A N 1
ATOM 739 C CA . ASP A 1 89 ? -14.793 -3.054 5.108 1.00 90.25 89 ASP A CA 1
ATOM 740 C C . ASP A 1 89 ? -15.073 -3.565 6.528 1.00 90.25 89 ASP A C 1
ATOM 742 O O . ASP A 1 89 ? -15.986 -3.077 7.198 1.00 90.25 89 ASP A O 1
ATOM 746 N N . MET A 1 90 ? -14.244 -4.481 7.039 1.00 86.38 90 MET A N 1
ATOM 747 C CA . MET A 1 90 ? -14.344 -4.979 8.411 1.00 86.38 90 MET A CA 1
ATOM 748 C C . MET A 1 90 ? -14.180 -3.863 9.454 1.00 86.38 90 MET A C 1
ATOM 750 O O . MET A 1 90 ? -14.738 -3.962 10.550 1.00 86.38 90 MET A O 1
ATOM 754 N N . TYR A 1 91 ? -13.405 -2.820 9.144 1.00 87.00 91 TYR A N 1
ATOM 755 C CA . TYR A 1 91 ? -13.099 -1.742 10.080 1.00 87.00 91 TYR A CA 1
ATOM 756 C C . TYR A 1 91 ? -13.887 -0.457 9.825 1.00 87.00 91 TYR A C 1
ATOM 758 O O . TYR A 1 91 ? -14.152 0.245 10.806 1.00 87.00 91 TYR A O 1
ATOM 766 N N . ASN A 1 92 ? -14.243 -0.137 8.572 1.00 89.44 92 ASN A N 1
ATOM 767 C CA . ASN A 1 92 ? -14.914 1.123 8.203 1.00 89.44 92 ASN A CA 1
ATOM 768 C C . ASN A 1 92 ? -16.422 0.996 7.897 1.00 89.44 92 ASN A C 1
ATOM 770 O O . ASN A 1 92 ? -17.120 2.007 7.992 1.00 89.44 92 ASN A O 1
ATOM 774 N N . LYS A 1 93 ? -16.943 -0.195 7.561 1.00 90.94 93 LYS A N 1
ATOM 775 C CA . LYS A 1 93 ? -18.347 -0.423 7.160 1.00 90.94 93 LYS A CA 1
ATOM 776 C C . LYS A 1 93 ? -19.087 -1.260 8.195 1.00 90.94 93 LYS A C 1
ATOM 778 O O . LYS A 1 93 ? -19.603 -2.343 7.922 1.00 90.94 93 LYS A O 1
ATOM 783 N N . ILE A 1 94 ? -19.160 -0.742 9.416 1.00 87.12 94 ILE A N 1
ATOM 784 C CA . ILE A 1 94 ? -19.836 -1.446 10.504 1.00 87.12 94 ILE A CA 1
ATOM 785 C C . ILE A 1 94 ? -21.293 -1.003 10.569 1.00 87.12 94 ILE A C 1
ATOM 787 O O . ILE A 1 94 ? -21.595 0.173 10.769 1.00 87.12 94 ILE A O 1
ATOM 791 N N . ASN A 1 95 ? -22.199 -1.969 10.414 1.00 86.62 95 ASN A N 1
ATOM 792 C CA . ASN A 1 95 ? -23.631 -1.708 10.363 1.00 86.62 95 ASN A CA 1
ATOM 793 C C . ASN A 1 95 ? -24.117 -0.932 11.600 1.00 86.62 95 ASN A C 1
ATOM 795 O O . ASN A 1 95 ? -23.864 -1.337 12.741 1.00 86.62 95 ASN A O 1
ATOM 799 N N . GLY A 1 96 ? -24.836 0.164 11.347 1.00 82.50 96 GLY A N 1
ATOM 800 C CA . GLY A 1 96 ? -25.381 1.055 12.369 1.00 82.50 96 GLY A CA 1
ATOM 801 C C . GLY A 1 96 ? -24.389 2.076 12.931 1.00 82.50 96 GLY A C 1
ATOM 802 O O . GLY A 1 96 ? -24.726 2.752 13.902 1.00 82.50 96 GLY A O 1
ATOM 803 N N . ILE A 1 97 ? -23.180 2.197 12.369 1.00 83.75 97 ILE A N 1
ATOM 804 C CA . ILE A 1 97 ? -22.153 3.119 12.862 1.00 83.75 97 ILE A CA 1
ATOM 805 C C . ILE A 1 97 ? -21.567 3.943 11.718 1.00 83.75 97 ILE A C 1
ATOM 807 O O . ILE A 1 97 ? -21.063 3.400 10.739 1.00 83.75 97 ILE A O 1
ATOM 811 N N . ASN A 1 98 ? -21.555 5.266 11.881 1.00 86.75 98 ASN A N 1
ATOM 812 C CA . ASN A 1 98 ? -20.889 6.150 10.934 1.00 86.75 98 ASN A CA 1
ATOM 813 C C . ASN A 1 98 ? -19.365 6.030 11.044 1.00 86.75 98 ASN A C 1
ATOM 815 O O . ASN A 1 98 ? -18.804 5.931 12.136 1.00 86.75 98 ASN A O 1
ATOM 819 N N . VAL A 1 99 ? -18.668 6.147 9.913 1.00 88.06 99 VAL A N 1
ATOM 820 C CA . VAL A 1 99 ? -17.201 6.040 9.865 1.00 88.06 99 VAL A CA 1
ATOM 821 C C . VAL A 1 99 ? -16.494 7.056 10.776 1.00 88.06 99 VAL A C 1
ATOM 823 O O . VAL A 1 99 ? -15.494 6.732 11.416 1.00 88.06 99 VAL A O 1
ATOM 826 N N . SER A 1 100 ? -17.042 8.265 10.922 1.00 87.38 100 SER A N 1
ATOM 827 C CA . SER A 1 100 ? -16.520 9.282 11.844 1.00 87.38 100 SER A CA 1
ATOM 828 C C . SER A 1 100 ? -16.568 8.819 13.303 1.00 87.38 100 SER A C 1
ATOM 830 O O . SER A 1 100 ? -15.603 9.013 14.046 1.00 87.38 100 SER A O 1
ATOM 832 N N . ASP A 1 101 ? -17.650 8.148 13.701 1.00 86.06 101 ASP A N 1
ATOM 833 C CA . ASP A 1 101 ? -17.815 7.611 15.053 1.00 86.06 101 ASP A CA 1
ATOM 834 C C . ASP A 1 101 ? -16.872 6.428 15.297 1.00 86.06 101 ASP A C 1
ATOM 836 O O . ASP A 1 101 ? -16.282 6.313 16.376 1.00 86.06 101 ASP A O 1
ATOM 840 N N . LEU A 1 102 ? -16.641 5.601 14.269 1.00 87.69 102 LEU A N 1
ATOM 841 C CA . LEU A 1 102 ? -15.628 4.543 14.298 1.00 87.69 102 LEU A CA 1
ATOM 842 C C . LEU A 1 102 ? -14.226 5.108 14.517 1.00 87.69 102 LEU A C 1
ATOM 844 O O . LEU A 1 102 ? -13.503 4.612 15.380 1.00 87.69 102 LEU A O 1
ATOM 848 N N . MET A 1 103 ? -13.849 6.187 13.823 1.00 89.19 103 MET A N 1
ATOM 849 C CA . MET A 1 103 ? -12.548 6.829 14.044 1.00 89.19 103 MET A CA 1
ATOM 850 C C . MET A 1 103 ? -12.395 7.322 15.484 1.00 89.19 103 MET A C 1
ATOM 852 O O . MET A 1 103 ? -11.345 7.131 16.101 1.00 89.19 103 MET A O 1
ATOM 856 N N . VAL A 1 104 ? -13.441 7.932 16.050 1.00 87.06 104 VAL A N 1
ATOM 857 C CA . VAL A 1 104 ? -13.439 8.364 17.455 1.00 87.06 104 VAL A CA 1
ATOM 858 C C . VAL A 1 104 ? -13.282 7.166 18.395 1.00 87.06 104 VAL A C 1
ATOM 860 O O . VAL A 1 104 ? -12.522 7.244 19.365 1.00 87.06 104 VAL A O 1
ATOM 863 N N . ALA A 1 105 ? -13.958 6.052 18.113 1.00 86.06 105 ALA A N 1
ATOM 864 C CA . ALA A 1 105 ? -13.848 4.830 18.899 1.00 86.06 105 ALA A CA 1
ATOM 865 C C . ALA A 1 105 ? -12.431 4.235 18.839 1.00 86.06 105 ALA A C 1
ATOM 867 O O . ALA A 1 105 ? -11.828 3.999 19.889 1.00 86.06 105 ALA A O 1
ATOM 868 N N . TYR A 1 106 ? -11.848 4.082 17.647 1.00 87.75 106 TYR A N 1
ATOM 869 C CA . TYR A 1 106 ? -10.480 3.583 17.488 1.00 87.75 106 TYR A CA 1
ATOM 870 C C . TYR A 1 106 ? -9.443 4.486 18.165 1.00 87.75 106 TYR A C 1
ATOM 872 O O . TYR A 1 106 ? -8.566 3.980 18.866 1.00 87.75 106 TYR A O 1
ATOM 880 N N . LYS A 1 107 ? -9.591 5.818 18.077 1.00 88.81 107 LYS A N 1
ATOM 881 C CA . LYS A 1 107 ? -8.763 6.777 18.836 1.00 88.81 107 LYS A CA 1
ATOM 882 C C . LYS A 1 107 ? -8.842 6.556 20.346 1.00 88.81 107 LYS A C 1
ATOM 884 O O . LYS A 1 107 ? -7.831 6.675 21.032 1.00 88.81 107 LYS A O 1
ATOM 889 N N . LYS A 1 108 ? -10.023 6.251 20.895 1.00 85.25 108 LYS A N 1
ATOM 890 C CA . LYS A 1 108 ? -10.181 5.976 22.336 1.00 85.25 108 LYS A CA 1
ATOM 891 C C . LYS A 1 108 ? -9.477 4.683 22.750 1.00 85.25 108 LYS A C 1
ATOM 893 O O . LYS A 1 108 ? -8.811 4.678 23.781 1.00 85.25 108 LYS A O 1
ATOM 898 N N . ILE A 1 109 ? -9.583 3.621 21.948 1.00 83.75 109 ILE A N 1
ATOM 899 C CA . ILE A 1 109 ? -8.873 2.351 22.190 1.00 83.75 109 ILE A CA 1
ATOM 900 C C . ILE A 1 109 ? -7.366 2.596 22.203 1.00 83.75 109 ILE A C 1
ATOM 902 O O . ILE A 1 109 ? -6.670 2.192 23.129 1.00 83.75 109 ILE A O 1
ATOM 906 N N . SER A 1 110 ? -6.889 3.314 21.195 1.00 84.75 110 SER A N 1
ATOM 907 C CA . SER A 1 110 ? -5.507 3.749 21.050 1.00 84.75 110 SER A CA 1
ATOM 908 C C . SER A 1 110 ? -5.003 4.542 22.270 1.00 84.75 110 SER A C 1
ATOM 910 O O . SER A 1 110 ? -3.956 4.218 22.827 1.00 84.75 110 SER A O 1
ATOM 912 N N . LYS A 1 111 ? -5.776 5.524 22.757 1.00 83.94 111 LYS A N 1
ATOM 913 C CA . LYS A 1 111 ? -5.472 6.265 23.997 1.00 83.94 111 LYS A CA 1
ATOM 914 C C . LYS A 1 111 ? -5.386 5.352 25.215 1.00 83.94 111 LYS A C 1
ATOM 916 O O . LYS A 1 111 ? -4.437 5.448 25.985 1.00 83.94 111 LYS A O 1
ATOM 921 N N . PHE A 1 112 ? -6.348 4.442 25.360 1.00 81.38 112 PHE A N 1
ATOM 922 C CA . PHE A 1 112 ? -6.373 3.474 26.455 1.00 81.38 112 PHE A CA 1
ATOM 923 C C . PHE A 1 112 ? -5.188 2.497 26.416 1.00 81.38 112 PHE A C 1
ATOM 925 O O . PHE A 1 112 ? -4.724 2.033 27.452 1.00 81.38 112 PHE A O 1
ATOM 932 N N . ARG A 1 113 ? -4.669 2.203 25.223 1.00 78.31 113 ARG A N 1
ATOM 933 C CA . ARG A 1 113 ? -3.452 1.418 24.998 1.00 78.31 113 ARG A CA 1
ATOM 934 C C . ARG A 1 113 ? -2.217 2.321 24.987 1.00 78.31 113 ARG A C 1
ATOM 936 O O . ARG A 1 113 ? -1.489 2.365 24.003 1.00 78.31 113 ARG A O 1
ATOM 943 N N . ASN A 1 114 ? -1.986 3.057 26.076 1.00 76.75 114 ASN A N 1
ATOM 944 C CA . ASN A 1 114 ? -0.791 3.891 26.276 1.00 76.75 114 ASN A CA 1
ATOM 945 C C . ASN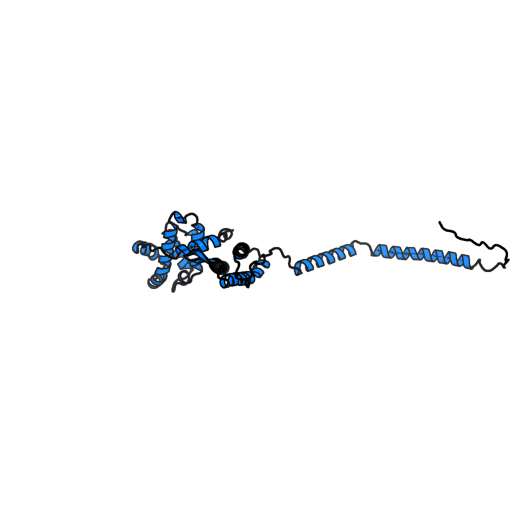 A 1 114 ? -0.565 4.936 25.163 1.00 76.75 114 ASN A C 1
ATOM 947 O O . ASN A 1 114 ? 0.561 5.148 24.715 1.00 76.75 114 ASN A O 1
ATOM 951 N N . ASN A 1 115 ? -1.636 5.589 24.692 1.00 78.62 115 ASN A N 1
ATOM 952 C CA . ASN A 1 115 ? -1.576 6.586 23.612 1.00 78.62 115 ASN A CA 1
ATOM 953 C C . ASN A 1 115 ? -0.985 6.065 22.280 1.00 78.62 115 ASN A C 1
ATOM 955 O O . ASN A 1 115 ? -0.495 6.849 21.462 1.00 78.62 115 ASN A O 1
ATOM 959 N N . MET A 1 116 ? -1.056 4.756 22.024 1.00 82.38 116 MET A N 1
ATOM 960 C CA . MET A 1 116 ? -0.505 4.107 20.830 1.00 82.38 116 MET A CA 1
ATOM 961 C C . MET A 1 116 ? -1.224 4.547 19.551 1.00 82.38 116 MET A C 1
ATOM 963 O O . MET A 1 116 ? -2.401 4.260 19.405 1.00 82.38 116 MET A O 1
ATOM 967 N N . CYS A 1 117 ? -0.545 5.188 18.595 1.00 83.81 117 CYS A N 1
ATOM 968 C CA . CYS A 1 117 ? -1.116 5.621 17.301 1.00 83.81 117 CYS A CA 1
ATOM 969 C C . CYS A 1 117 ? -2.244 6.674 17.372 1.00 83.81 117 CYS A C 1
ATOM 971 O O . CYS A 1 117 ? -2.916 6.928 16.372 1.00 83.81 117 CYS A O 1
ATOM 973 N N . HIS A 1 118 ? -2.486 7.303 18.529 1.00 83.62 118 HIS A N 1
ATOM 974 C CA . HIS A 1 118 ? -3.684 8.139 18.737 1.00 83.62 118 HIS A CA 1
ATOM 975 C C . HIS A 1 118 ? -3.732 9.396 17.861 1.00 83.62 118 HIS A C 1
ATOM 977 O O . HIS A 1 118 ? -4.815 9.919 17.592 1.00 83.62 118 HIS A O 1
ATOM 983 N N . THR A 1 119 ? -2.567 9.875 17.426 1.00 87.06 119 THR A N 1
ATOM 984 C CA . THR A 1 119 ? -2.406 10.994 16.492 1.00 87.06 119 THR A CA 1
ATOM 985 C C . THR A 1 119 ? -2.570 10.577 15.033 1.00 87.06 119 THR A C 1
ATOM 987 O O . THR A 1 119 ? -2.909 11.419 14.205 1.00 87.06 119 THR A O 1
ATOM 990 N N . ASP A 1 120 ? -2.354 9.299 14.715 1.00 85.94 120 ASP A N 1
ATOM 991 C CA . ASP A 1 120 ? -2.304 8.791 13.341 1.00 85.94 120 ASP A CA 1
ATOM 992 C C . ASP A 1 120 ? -3.665 8.307 12.832 1.00 85.94 120 ASP A C 1
ATOM 994 O O . ASP A 1 120 ? -3.927 8.391 11.635 1.00 85.94 120 ASP A O 1
ATOM 998 N N . ILE A 1 121 ? -4.549 7.838 13.721 1.00 89.94 121 ILE A N 1
ATOM 999 C CA . ILE A 1 121 ? -5.887 7.349 13.351 1.00 89.94 121 ILE A CA 1
ATOM 1000 C C . ILE A 1 121 ? -6.746 8.527 12.897 1.00 89.94 121 ILE A C 1
ATOM 1002 O O . ILE A 1 121 ? -7.162 9.318 13.729 1.00 89.94 121 ILE A O 1
ATOM 1006 N N . ASN A 1 122 ? -7.043 8.668 11.612 1.00 91.12 122 ASN A N 1
ATOM 1007 C CA . ASN A 1 122 ? -7.887 9.726 11.057 1.00 91.12 122 ASN A CA 1
ATOM 1008 C C . ASN A 1 122 ? -8.512 9.262 9.737 1.00 91.12 122 ASN A C 1
ATOM 1010 O O . ASN A 1 122 ? -7.955 8.404 9.052 1.00 91.12 122 ASN A O 1
ATOM 1014 N N . LEU A 1 123 ? -9.622 9.890 9.338 1.00 92.50 123 LEU A N 1
ATOM 1015 C CA . LEU A 1 123 ? -10.180 9.674 8.003 1.00 92.50 123 LEU A CA 1
ATOM 1016 C C . LEU A 1 123 ? -9.161 10.081 6.934 1.00 92.50 123 LEU A C 1
ATOM 1018 O O . LEU A 1 123 ? -8.637 11.198 6.950 1.00 92.50 123 LEU A O 1
ATOM 1022 N N . ILE A 1 124 ? -8.895 9.169 6.006 1.00 86.31 124 ILE A N 1
ATOM 1023 C CA . ILE A 1 124 ? -8.049 9.419 4.844 1.00 86.31 124 ILE A CA 1
ATOM 1024 C C . ILE A 1 124 ? -8.946 9.947 3.726 1.00 86.31 124 ILE A C 1
ATOM 1026 O O . ILE A 1 124 ? -10.018 9.405 3.464 1.00 86.31 124 ILE A O 1
ATOM 1030 N N . LYS A 1 125 ? -8.513 11.021 3.058 1.00 89.00 125 LYS A N 1
ATOM 1031 C CA . LYS A 1 125 ? -9.250 11.559 1.906 1.00 89.00 125 LYS A CA 1
ATOM 1032 C C . LYS A 1 125 ? -9.393 10.471 0.830 1.00 89.00 125 LYS A C 1
ATOM 1034 O O . LYS A 1 125 ? -8.389 9.811 0.557 1.00 89.00 125 LYS A O 1
ATOM 1039 N N . PRO A 1 126 ? -10.560 10.323 0.175 1.00 89.69 126 PRO A N 1
ATOM 1040 C CA . PRO A 1 126 ? -10.800 9.245 -0.788 1.00 89.69 126 PRO A CA 1
ATOM 1041 C C . PRO A 1 126 ? -9.738 9.139 -1.888 1.00 89.69 126 PRO A C 1
ATOM 1043 O O . PRO A 1 126 ? -9.268 8.048 -2.182 1.00 89.69 126 PRO A O 1
ATOM 1046 N N . GLU A 1 127 ? -9.292 10.271 -2.436 1.00 85.62 127 GLU A N 1
ATOM 1047 C CA . GLU A 1 127 ? -8.245 10.310 -3.466 1.00 85.62 127 GLU A CA 1
ATOM 1048 C C . GLU A 1 127 ? -6.911 9.731 -2.973 1.00 85.62 127 GLU A C 1
ATOM 1050 O O . GLU A 1 127 ? -6.271 8.949 -3.670 1.00 85.62 127 GLU A O 1
ATOM 1055 N N . ILE A 1 128 ? -6.515 10.078 -1.744 1.00 83.94 128 ILE A N 1
ATOM 1056 C CA . ILE A 1 128 ? -5.286 9.573 -1.124 1.00 83.94 128 ILE A CA 1
ATOM 1057 C C . ILE A 1 128 ? -5.447 8.088 -0.805 1.00 83.94 128 ILE A C 1
ATOM 1059 O O . ILE A 1 128 ? -4.543 7.307 -1.069 1.00 83.94 128 ILE A O 1
ATOM 1063 N N . LEU A 1 129 ? -6.595 7.687 -0.254 1.00 84.75 129 LEU A N 1
ATOM 1064 C CA . LEU A 1 129 ? -6.883 6.289 0.058 1.00 84.75 129 LEU A CA 1
ATOM 1065 C C . LEU A 1 129 ? -6.838 5.416 -1.200 1.00 84.75 129 LEU A C 1
ATOM 1067 O O . LEU A 1 129 ? -6.296 4.314 -1.155 1.00 84.75 129 LEU A O 1
ATOM 1071 N N . ASN A 1 130 ? -7.360 5.924 -2.316 1.00 87.56 130 ASN A N 1
ATOM 1072 C CA . ASN A 1 130 ? -7.285 5.263 -3.609 1.00 87.56 130 ASN A CA 1
ATOM 1073 C C . ASN A 1 130 ? -5.830 5.113 -4.067 1.00 87.56 130 ASN A C 1
ATOM 1075 O O . ASN A 1 130 ? -5.397 4.000 -4.335 1.00 87.56 130 ASN A O 1
ATOM 1079 N N . ASP A 1 131 ? -5.053 6.201 -4.078 1.00 84.44 131 ASP A N 1
ATOM 1080 C CA . ASP A 1 131 ? -3.633 6.155 -4.451 1.00 84.44 131 ASP A CA 1
ATOM 1081 C C . ASP A 1 131 ? -2.845 5.160 -3.555 1.00 84.44 131 ASP A C 1
ATOM 1083 O O . ASP A 1 131 ? -2.021 4.396 -4.058 1.00 84.44 131 ASP A O 1
ATOM 1087 N N . LEU A 1 132 ? -3.137 5.092 -2.247 1.00 81.56 132 LEU A N 1
ATOM 1088 C CA . LEU A 1 132 ? -2.546 4.109 -1.324 1.00 81.56 132 LEU A CA 1
ATOM 1089 C C . LEU A 1 132 ? -2.969 2.664 -1.624 1.00 81.56 132 LEU A C 1
ATOM 1091 O O . LEU A 1 132 ? -2.140 1.759 -1.556 1.00 81.56 132 LEU A O 1
ATOM 1095 N N . THR A 1 133 ? -4.247 2.446 -1.933 1.00 83.12 133 THR A N 1
ATOM 1096 C CA . THR A 1 133 ? -4.803 1.115 -2.230 1.00 83.12 133 THR A CA 1
ATOM 1097 C C . THR A 1 133 ? -4.203 0.545 -3.507 1.00 83.12 133 THR A C 1
ATOM 1099 O O . THR A 1 133 ? -3.831 -0.626 -3.566 1.00 83.12 133 THR A O 1
ATOM 1102 N N . GLU A 1 134 ? -4.064 1.390 -4.519 1.00 85.44 134 GLU A N 1
ATOM 1103 C CA . GLU A 1 134 ? -3.481 1.019 -5.799 1.00 85.44 134 GLU A CA 1
ATOM 1104 C C . GLU A 1 134 ? -1.979 0.691 -5.629 1.00 85.44 134 GLU A C 1
ATOM 1106 O O . GLU A 1 134 ? -1.523 -0.376 -6.049 1.00 85.44 134 GLU A O 1
ATOM 1111 N N . LEU A 1 135 ? -1.225 1.500 -4.867 1.00 82.75 135 LEU A N 1
ATOM 1112 C CA . LEU A 1 135 ? 0.161 1.169 -4.495 1.00 82.75 135 LEU A CA 1
ATOM 1113 C C . LEU A 1 135 ? 0.268 -0.135 -3.690 1.00 82.75 135 LEU A C 1
ATOM 1115 O O . LEU A 1 135 ? 1.197 -0.913 -3.907 1.00 82.75 135 LEU A O 1
ATOM 1119 N N . TYR A 1 136 ? -0.663 -0.390 -2.769 1.00 80.06 136 TYR A N 1
ATOM 1120 C CA . TYR A 1 136 ? -0.676 -1.618 -1.974 1.00 80.06 136 TYR A CA 1
ATOM 1121 C C . TYR A 1 136 ? -0.811 -2.861 -2.861 1.00 80.06 136 TYR A C 1
ATOM 1123 O O . TYR A 1 136 ? -0.002 -3.780 -2.738 1.00 80.06 136 TYR A O 1
ATOM 1131 N N . LYS A 1 137 ? -1.763 -2.865 -3.803 1.00 82.38 137 LYS A N 1
ATOM 1132 C CA . LYS A 1 137 ? -1.935 -3.965 -4.767 1.00 82.38 137 LYS A CA 1
ATOM 1133 C C . LYS A 1 137 ? -0.683 -4.176 -5.618 1.00 82.38 137 LYS A C 1
ATOM 1135 O O . LYS A 1 137 ? -0.286 -5.315 -5.861 1.00 82.38 137 LYS A O 1
ATOM 1140 N N . LEU A 1 138 ? -0.043 -3.094 -6.066 1.00 87.19 138 LEU A N 1
ATOM 1141 C CA . LEU A 1 138 ? 1.190 -3.177 -6.849 1.00 87.19 138 LEU A CA 1
ATOM 1142 C C . LEU A 1 138 ? 2.305 -3.888 -6.070 1.00 87.19 138 LEU A C 1
ATOM 1144 O O . LEU A 1 138 ? 2.912 -4.833 -6.578 1.00 87.19 138 LEU A O 1
ATOM 1148 N N . TYR A 1 139 ? 2.553 -3.456 -4.831 1.00 82.62 139 TYR A N 1
ATOM 1149 C CA . TYR A 1 139 ? 3.592 -4.048 -3.989 1.00 82.62 139 TYR A CA 1
ATOM 1150 C C . TYR A 1 139 ? 3.250 -5.470 -3.540 1.00 82.62 139 TYR A C 1
ATOM 1152 O O . TYR A 1 139 ? 4.142 -6.309 -3.485 1.00 82.62 139 TYR A O 1
ATOM 1160 N N . GLU A 1 140 ? 1.976 -5.783 -3.301 1.00 80.75 140 GLU A N 1
ATOM 1161 C CA . GLU A 1 140 ? 1.551 -7.154 -3.020 1.00 80.75 140 GLU A CA 1
ATOM 1162 C C . GLU A 1 140 ? 1.873 -8.094 -4.188 1.00 80.75 140 GLU A C 1
ATOM 1164 O O . GLU A 1 140 ? 2.371 -9.200 -3.971 1.00 80.75 140 GLU A O 1
ATOM 1169 N N . ASN A 1 141 ? 1.617 -7.677 -5.431 1.00 85.38 141 ASN A N 1
ATOM 1170 C CA . ASN A 1 141 ? 1.992 -8.485 -6.589 1.00 85.38 141 ASN A CA 1
ATOM 1171 C C . ASN A 1 141 ? 3.515 -8.627 -6.688 1.00 85.38 141 ASN A C 1
ATOM 1173 O O . ASN A 1 141 ? 3.998 -9.748 -6.837 1.00 85.38 141 ASN A O 1
ATOM 1177 N N . TYR A 1 142 ? 4.263 -7.538 -6.495 1.00 86.38 142 TYR A N 1
ATOM 1178 C CA . TYR A 1 142 ? 5.728 -7.550 -6.515 1.00 86.38 142 TYR A CA 1
ATOM 1179 C C . TYR A 1 142 ? 6.335 -8.511 -5.487 1.00 86.38 142 TYR A C 1
ATOM 1181 O O . TYR A 1 142 ? 7.183 -9.334 -5.832 1.00 86.38 142 TYR A O 1
ATOM 1189 N N . ASP A 1 143 ? 5.846 -8.480 -4.248 1.00 81.50 143 ASP A N 1
ATOM 1190 C CA . ASP A 1 143 ? 6.306 -9.360 -3.169 1.00 81.50 143 ASP A CA 1
ATOM 1191 C C . ASP A 1 143 ? 6.010 -10.843 -3.449 1.00 81.50 143 ASP A C 1
ATOM 1193 O O . ASP A 1 143 ? 6.635 -11.728 -2.866 1.00 81.50 143 ASP A O 1
ATOM 1197 N N . ASN A 1 144 ? 5.053 -11.129 -4.334 1.00 84.44 144 ASN A N 1
ATOM 1198 C CA . ASN A 1 144 ? 4.697 -12.481 -4.749 1.00 84.44 144 ASN A CA 1
ATOM 1199 C C . ASN A 1 144 ? 5.372 -12.907 -6.070 1.00 84.44 144 ASN A C 1
ATOM 1201 O O . ASN A 1 144 ? 5.122 -14.024 -6.521 1.00 84.44 144 ASN A O 1
ATOM 1205 N N . ILE A 1 145 ? 6.232 -12.075 -6.679 1.00 87.62 145 ILE A N 1
ATOM 1206 C CA . ILE A 1 145 ? 7.018 -12.455 -7.869 1.00 87.62 145 ILE A CA 1
ATOM 1207 C C . ILE A 1 145 ? 8.023 -13.547 -7.511 1.00 87.62 145 ILE A C 1
ATOM 1209 O O . ILE A 1 145 ? 8.124 -14.542 -8.221 1.00 87.62 145 ILE A O 1
ATOM 1213 N N . LYS A 1 146 ? 8.770 -13.378 -6.414 1.00 84.75 146 LYS A N 1
ATOM 1214 C CA . LYS A 1 146 ? 9.696 -14.398 -5.908 1.00 84.75 146 LYS A CA 1
ATOM 1215 C C . LYS A 1 146 ? 9.167 -14.977 -4.610 1.00 84.75 146 LYS A C 1
ATOM 1217 O O . LYS A 1 146 ? 9.187 -14.318 -3.575 1.00 84.75 146 LYS A O 1
ATOM 1222 N N . ILE A 1 147 ? 8.751 -16.236 -4.660 1.00 74.69 147 ILE A N 1
ATOM 1223 C CA . ILE A 1 147 ? 8.308 -16.976 -3.483 1.00 74.69 147 ILE A CA 1
ATOM 1224 C C . ILE A 1 147 ? 9.417 -17.950 -3.106 1.00 74.69 147 ILE A C 1
ATOM 1226 O O . ILE A 1 147 ? 9.758 -18.854 -3.869 1.00 74.69 147 ILE A O 1
ATOM 1230 N N . VAL A 1 148 ? 9.979 -17.768 -1.914 1.00 69.88 148 VAL A N 1
ATOM 1231 C CA . VAL A 1 148 ? 10.887 -18.745 -1.310 1.00 69.88 148 VAL A CA 1
ATOM 1232 C C . VAL A 1 148 ? 10.025 -19.751 -0.560 1.00 69.88 148 VAL A C 1
ATOM 1234 O O . VAL A 1 148 ? 9.306 -19.376 0.368 1.00 69.88 148 VAL A O 1
ATOM 1237 N N . ASN A 1 149 ? 10.049 -21.014 -0.979 1.00 69.81 149 ASN A N 1
ATOM 1238 C CA . ASN A 1 149 ? 9.344 -22.060 -0.246 1.00 69.81 149 ASN A CA 1
ATOM 1239 C C . ASN A 1 149 ? 10.131 -22.486 1.010 1.00 69.81 149 ASN A C 1
ATOM 1241 O O . ASN A 1 149 ? 11.286 -22.105 1.205 1.00 69.81 149 ASN A O 1
ATOM 1245 N N . ASN A 1 150 ? 9.515 -23.310 1.861 1.00 60.69 150 ASN A N 1
ATOM 1246 C CA . ASN A 1 150 ? 10.121 -23.776 3.118 1.00 60.69 150 ASN A CA 1
ATOM 1247 C C . ASN A 1 150 ? 11.416 -24.593 2.930 1.00 60.69 150 ASN A C 1
ATOM 1249 O O . ASN A 1 150 ? 12.114 -24.848 3.905 1.00 60.69 150 ASN A O 1
ATOM 1253 N N . TYR A 1 151 ? 11.737 -24.985 1.695 1.00 65.31 151 TYR A N 1
ATOM 1254 C CA . TYR A 1 151 ? 12.942 -25.727 1.326 1.00 65.31 151 TYR A CA 1
ATOM 1255 C C . TYR A 1 151 ? 14.011 -24.831 0.677 1.00 65.31 151 TYR A C 1
ATOM 1257 O O . TYR A 1 151 ? 15.008 -25.332 0.169 1.00 65.31 151 TYR A O 1
ATOM 1265 N N . GLY A 1 152 ? 13.806 -23.508 0.659 1.00 63.12 152 GLY A N 1
ATOM 1266 C CA . GLY A 1 152 ? 14.737 -22.545 0.069 1.00 63.12 152 GLY A CA 1
ATOM 1267 C C . GLY A 1 152 ? 14.702 -22.480 -1.461 1.00 63.12 152 GLY A C 1
ATOM 1268 O O . GLY A 1 152 ? 15.428 -21.675 -2.045 1.00 63.12 152 GLY A O 1
ATOM 1269 N N . ALA A 1 153 ? 13.849 -23.269 -2.124 1.00 67.56 153 ALA A N 1
ATOM 1270 C CA . ALA A 1 153 ? 13.691 -23.191 -3.568 1.00 67.56 153 ALA A CA 1
ATOM 1271 C C . ALA A 1 153 ? 12.921 -21.916 -3.937 1.00 67.56 153 ALA A C 1
ATOM 1273 O O . ALA A 1 153 ? 11.862 -21.615 -3.374 1.00 67.56 153 ALA A O 1
ATOM 1274 N N . GLN A 1 154 ? 13.474 -21.164 -4.887 1.00 73.56 154 GLN A N 1
ATOM 1275 C CA . GLN A 1 154 ? 12.857 -19.958 -5.421 1.00 73.56 154 GLN A CA 1
ATOM 1276 C C . GLN A 1 154 ? 11.923 -20.349 -6.561 1.00 73.56 154 GLN A C 1
ATOM 1278 O O . GLN A 1 154 ? 12.378 -20.825 -7.599 1.00 73.56 154 GLN A O 1
ATOM 1283 N N . ASN A 1 155 ? 10.623 -20.137 -6.370 1.00 83.50 155 ASN A N 1
ATOM 1284 C CA . ASN A 1 155 ? 9.663 -20.186 -7.462 1.00 83.50 155 ASN A CA 1
ATOM 1285 C C . ASN A 1 155 ? 9.367 -18.755 -7.925 1.00 83.50 155 ASN A C 1
ATOM 1287 O O . ASN A 1 155 ? 9.139 -17.866 -7.098 1.00 83.50 155 ASN A O 1
ATOM 1291 N N . VAL A 1 156 ? 9.398 -18.541 -9.239 1.00 90.00 156 VAL A N 1
ATOM 1292 C CA . VAL A 1 156 ? 9.097 -17.248 -9.851 1.00 90.00 156 VAL A CA 1
ATOM 1293 C C . VAL A 1 156 ? 7.685 -17.288 -10.414 1.00 90.00 156 VAL A C 1
ATOM 1295 O O . VAL A 1 156 ? 7.353 -18.162 -11.209 1.00 90.00 156 VAL A O 1
ATOM 1298 N N . ASN A 1 157 ? 6.865 -16.317 -10.026 1.00 92.69 157 ASN A N 1
ATOM 1299 C CA . ASN A 1 157 ? 5.520 -16.141 -10.545 1.00 92.69 157 ASN A CA 1
ATOM 1300 C C . ASN A 1 157 ? 5.509 -15.045 -11.625 1.00 92.69 157 ASN A C 1
ATOM 1302 O O . ASN A 1 157 ? 5.480 -13.850 -11.316 1.00 92.69 157 ASN A O 1
ATOM 1306 N N . CYS A 1 158 ? 5.535 -15.463 -12.893 1.00 94.06 158 CYS A N 1
ATOM 1307 C CA . CYS A 1 158 ? 5.530 -14.546 -14.033 1.00 94.06 158 CYS A CA 1
ATOM 1308 C C . CYS A 1 158 ? 4.217 -13.764 -14.158 1.00 94.06 158 CYS A C 1
ATOM 1310 O O . CYS A 1 158 ? 4.260 -12.594 -14.524 1.00 94.06 158 CYS A O 1
ATOM 1312 N N . ASP A 1 159 ? 3.075 -14.345 -13.776 1.00 95.12 159 ASP A N 1
ATOM 1313 C CA . ASP A 1 159 ? 1.776 -13.660 -13.834 1.00 95.12 159 ASP A CA 1
ATOM 1314 C C . ASP A 1 159 ? 1.755 -12.443 -12.902 1.00 95.12 159 ASP A C 1
ATOM 1316 O O . ASP A 1 159 ? 1.228 -11.380 -13.236 1.00 95.12 159 ASP A O 1
ATOM 1320 N N . LYS A 1 160 ? 2.393 -12.569 -11.730 1.00 93.56 160 LYS A N 1
ATOM 1321 C CA . LYS A 1 160 ? 2.563 -11.458 -10.787 1.00 93.56 160 LYS A CA 1
ATOM 1322 C C . LYS A 1 160 ? 3.494 -10.383 -11.325 1.00 93.56 160 LYS A C 1
ATOM 1324 O O . LYS A 1 160 ? 3.182 -9.203 -11.181 1.00 93.56 160 LYS A O 1
ATOM 1329 N N . ALA A 1 161 ? 4.578 -10.773 -11.994 1.00 95.50 161 ALA A N 1
ATOM 1330 C CA . ALA A 1 161 ? 5.453 -9.822 -12.668 1.00 95.50 161 ALA A CA 1
ATOM 1331 C C . ALA A 1 161 ? 4.710 -9.091 -13.802 1.00 95.50 161 ALA A C 1
ATOM 1333 O O . ALA A 1 161 ? 4.778 -7.866 -13.876 1.00 95.50 161 ALA A O 1
ATOM 1334 N N . SER A 1 162 ? 3.921 -9.806 -14.613 1.00 96.88 162 SER A N 1
ATOM 1335 C CA . SER A 1 162 ? 3.101 -9.208 -15.677 1.00 96.88 162 SER A CA 1
ATOM 1336 C C . SER A 1 162 ? 2.075 -8.227 -15.117 1.00 96.88 162 SER A C 1
ATOM 1338 O O . SER A 1 162 ? 1.973 -7.099 -15.591 1.00 96.88 162 SER A O 1
ATOM 1340 N N . THR A 1 163 ? 1.396 -8.600 -14.028 1.00 96.31 163 THR A N 1
ATOM 1341 C CA . THR A 1 163 ? 0.435 -7.717 -13.347 1.00 96.31 163 THR A CA 1
ATOM 1342 C C . THR A 1 163 ? 1.108 -6.415 -12.892 1.00 96.31 163 THR A C 1
ATOM 1344 O O . THR A 1 163 ? 0.535 -5.333 -13.016 1.00 96.31 163 THR A O 1
ATOM 1347 N N . CYS A 1 164 ? 2.344 -6.492 -12.383 1.00 95.38 164 CYS A N 1
ATOM 1348 C CA . CYS A 1 164 ? 3.117 -5.305 -12.016 1.00 95.38 164 CYS A CA 1
ATOM 1349 C C . CYS A 1 164 ? 3.413 -4.399 -13.221 1.00 95.38 164 CYS A C 1
ATOM 1351 O O . CYS A 1 164 ? 3.297 -3.178 -13.095 1.00 95.38 164 CYS A O 1
ATOM 1353 N N . VAL A 1 165 ? 3.781 -4.977 -14.371 1.00 97.06 165 VAL A N 1
ATOM 1354 C CA . VAL A 1 165 ? 4.043 -4.236 -15.619 1.00 97.06 165 VAL A CA 1
ATOM 1355 C C . VAL A 1 165 ? 2.779 -3.543 -16.118 1.00 97.06 165 VAL A C 1
ATOM 1357 O O . VAL A 1 165 ? 2.801 -2.341 -16.378 1.00 97.06 165 VAL A O 1
ATOM 1360 N N . GLU A 1 166 ? 1.672 -4.278 -16.218 1.00 96.00 166 GLU A N 1
ATOM 1361 C CA . GLU A 1 166 ? 0.382 -3.751 -16.673 1.00 96.00 166 GLU A CA 1
ATOM 1362 C C . GLU A 1 166 ? -0.070 -2.572 -15.814 1.00 96.00 166 GLU A C 1
ATOM 1364 O O . GLU A 1 166 ? -0.396 -1.502 -16.333 1.00 96.00 166 GLU A O 1
ATOM 1369 N N . TYR A 1 167 ? -0.008 -2.738 -14.491 1.00 94.44 167 TYR A N 1
ATOM 1370 C CA . TYR A 1 167 ? -0.340 -1.680 -13.548 1.00 94.44 167 TYR A CA 1
ATOM 1371 C C . TYR A 1 167 ? 0.562 -0.453 -13.746 1.00 94.44 167 TYR A C 1
ATOM 1373 O O . TYR A 1 167 ? 0.077 0.676 -13.849 1.00 94.44 167 TYR A O 1
ATOM 1381 N N . TYR A 1 168 ? 1.883 -0.647 -13.817 1.00 94.88 168 TYR A N 1
ATOM 1382 C CA . TYR A 1 168 ? 2.825 0.458 -13.988 1.00 94.88 168 TYR A CA 1
ATOM 1383 C C . TYR A 1 168 ? 2.523 1.260 -15.262 1.00 94.88 168 TYR A C 1
ATOM 1385 O O . TYR A 1 168 ? 2.398 2.489 -15.215 1.00 94.88 168 TYR A O 1
ATOM 1393 N N . ASN A 1 169 ? 2.314 0.559 -16.377 1.00 93.38 169 ASN A N 1
ATOM 1394 C CA . ASN A 1 169 ? 2.021 1.152 -17.678 1.00 93.38 169 ASN A CA 1
ATOM 1395 C C . ASN A 1 169 ? 0.657 1.861 -17.710 1.00 93.38 169 ASN A C 1
ATOM 1397 O O . ASN A 1 169 ? 0.522 2.904 -18.349 1.00 93.38 169 ASN A O 1
ATOM 1401 N N . ALA A 1 170 ? -0.343 1.371 -16.972 1.00 91.75 170 ALA A N 1
ATOM 1402 C CA . ALA A 1 170 ? -1.635 2.045 -16.847 1.00 91.75 170 ALA A CA 1
ATOM 1403 C C . ALA A 1 170 ? -1.534 3.395 -16.108 1.00 91.75 170 ALA A C 1
ATOM 1405 O O . ALA A 1 170 ? -2.305 4.322 -16.375 1.00 91.75 170 ALA A O 1
ATOM 1406 N N . HIS A 1 171 ? -0.570 3.540 -15.192 1.00 89.62 171 HIS A N 1
ATOM 1407 C CA . HIS A 1 171 ? -0.453 4.717 -14.329 1.00 89.62 171 HIS A CA 1
ATOM 1408 C C . HIS A 1 171 ? 0.654 5.704 -14.726 1.00 89.62 171 HIS A C 1
ATOM 1410 O O . HIS A 1 171 ? 0.596 6.870 -14.316 1.00 89.62 171 HIS A O 1
ATOM 1416 N N . ILE A 1 172 ? 1.617 5.297 -15.560 1.00 90.19 172 ILE A N 1
ATOM 1417 C CA . ILE A 1 172 ? 2.762 6.136 -15.946 1.00 90.19 172 ILE A CA 1
ATOM 1418 C C . ILE A 1 172 ? 2.341 7.452 -16.611 1.00 90.19 172 ILE A C 1
ATOM 1420 O O . ILE A 1 172 ? 2.856 8.516 -16.264 1.00 90.19 172 ILE A O 1
ATOM 1424 N N . ASN A 1 173 ? 1.346 7.425 -17.501 1.00 86.19 173 ASN A N 1
ATOM 1425 C CA . ASN A 1 173 ? 0.914 8.617 -18.237 1.00 86.19 173 ASN A CA 1
ATOM 1426 C C . ASN A 1 173 ? 0.294 9.677 -17.313 1.00 86.19 173 ASN A C 1
ATOM 1428 O O . ASN A 1 173 ? 0.557 10.870 -17.473 1.00 86.19 173 ASN A O 1
ATOM 1432 N N . LYS A 1 174 ? -0.444 9.257 -16.273 1.00 84.06 174 LYS A N 1
ATOM 1433 C CA . LYS A 1 174 ? -0.968 10.168 -15.237 1.00 84.06 174 LYS A CA 1
ATOM 1434 C C . LYS A 1 174 ? 0.170 10.890 -14.510 1.00 84.06 174 LYS A C 1
ATOM 1436 O O . LYS A 1 174 ? 0.024 12.054 -14.142 1.00 84.06 174 LYS A O 1
ATOM 1441 N N . CYS A 1 175 ? 1.295 10.208 -14.317 1.00 87.12 175 CYS A N 1
ATOM 1442 C CA . CYS A 1 175 ? 2.483 10.771 -13.688 1.00 87.12 175 CYS A CA 1
ATOM 1443 C C . CYS A 1 175 ? 3.323 11.637 -14.628 1.00 87.12 175 CYS A C 1
ATOM 1445 O O . CYS A 1 175 ? 3.898 12.616 -14.171 1.00 87.12 175 CYS A O 1
ATOM 1447 N N . ARG A 1 176 ? 3.336 11.357 -15.932 1.00 85.31 176 ARG A N 1
ATOM 1448 C CA . ARG A 1 176 ? 3.964 12.241 -16.928 1.00 85.31 176 ARG A CA 1
ATOM 1449 C C . ARG A 1 176 ? 3.234 13.587 -17.035 1.00 85.31 176 ARG A C 1
ATOM 1451 O O . ARG A 1 176 ? 3.876 14.624 -17.121 1.00 85.31 176 ARG A O 1
ATOM 1458 N N . ILE A 1 177 ? 1.900 13.580 -16.963 1.00 79.62 177 ILE A N 1
ATOM 1459 C CA . ILE A 1 177 ? 1.077 14.800 -17.049 1.00 79.62 177 ILE A CA 1
ATOM 1460 C C . ILE A 1 177 ? 1.079 15.577 -15.721 1.00 79.62 177 ILE A C 1
ATOM 1462 O O . ILE A 1 177 ? 1.255 16.791 -15.712 1.00 79.62 177 ILE A O 1
ATOM 1466 N N . ASN A 1 178 ? 0.910 14.882 -14.589 1.00 71.06 178 ASN A N 1
ATOM 1467 C CA . ASN A 1 178 ? 0.765 15.480 -13.255 1.00 71.06 178 ASN A CA 1
ATOM 1468 C C . ASN A 1 178 ? 1.826 14.937 -12.279 1.00 71.06 178 ASN A C 1
ATOM 1470 O O . ASN A 1 178 ? 1.506 14.312 -11.262 1.00 71.06 178 ASN A O 1
ATOM 1474 N N . GLY A 1 179 ? 3.099 15.181 -12.601 1.00 60.94 179 GLY A N 1
ATOM 1475 C CA . GLY A 1 179 ? 4.263 14.526 -11.985 1.00 60.94 179 GLY A CA 1
ATOM 1476 C C . GLY A 1 179 ? 4.637 14.924 -10.561 1.00 60.94 179 GLY A C 1
ATOM 1477 O O . GLY A 1 179 ? 5.560 14.345 -10.003 1.00 60.94 179 GLY A O 1
ATOM 1478 N N . LYS A 1 180 ? 3.931 15.869 -9.931 1.00 61.19 180 LYS A N 1
ATOM 1479 C CA . LYS A 1 180 ? 4.272 16.353 -8.577 1.00 61.19 180 LYS A CA 1
ATOM 1480 C C . LYS A 1 180 ? 3.536 15.638 -7.438 1.00 61.19 180 LYS A C 1
ATOM 1482 O O . LYS A 1 180 ? 3.607 16.089 -6.300 1.00 61.19 180 LYS A O 1
ATOM 1487 N N . ARG A 1 181 ? 2.805 14.557 -7.724 1.00 74.12 181 ARG A N 1
ATOM 1488 C CA . ARG A 1 181 ? 2.042 13.817 -6.704 1.00 74.12 181 ARG A CA 1
ATOM 1489 C C . ARG A 1 181 ? 2.913 12.755 -6.041 1.00 74.12 181 ARG A C 1
ATOM 1491 O O . ARG A 1 181 ? 3.666 12.059 -6.717 1.00 74.12 181 ARG A O 1
ATOM 1498 N N . GLU A 1 182 ? 2.757 12.573 -4.734 1.00 78.94 182 GLU A N 1
ATOM 1499 C CA . GLU A 1 182 ? 3.515 11.604 -3.934 1.00 78.94 182 GLU A CA 1
ATOM 1500 C C . GLU A 1 182 ? 3.378 10.170 -4.464 1.00 78.94 182 GLU A C 1
ATOM 1502 O O . GLU A 1 182 ? 4.342 9.408 -4.445 1.00 78.94 182 GLU A O 1
ATOM 1507 N N . PHE A 1 183 ? 2.213 9.831 -5.022 1.00 84.00 183 PHE A N 1
ATOM 1508 C CA . PHE A 1 183 ? 1.982 8.575 -5.734 1.00 84.00 183 PHE A CA 1
ATOM 1509 C C . PHE A 1 183 ? 3.015 8.326 -6.846 1.00 84.00 183 PHE A C 1
ATOM 1511 O O . PHE A 1 183 ? 3.555 7.230 -6.962 1.00 84.00 183 PHE A O 1
ATOM 1518 N N . CYS A 1 184 ? 3.329 9.349 -7.644 1.00 87.56 184 CYS A N 1
ATOM 1519 C CA . CYS A 1 184 ? 4.262 9.234 -8.764 1.00 87.56 184 CYS A CA 1
ATOM 1520 C C . CYS A 1 184 ? 5.708 9.066 -8.296 1.00 87.56 184 CYS A C 1
ATOM 1522 O O . CYS A 1 184 ? 6.466 8.318 -8.911 1.00 87.56 184 CYS A O 1
ATOM 1524 N N . ASN A 1 185 ? 6.066 9.682 -7.168 1.00 84.69 185 ASN A N 1
ATOM 1525 C CA . ASN A 1 185 ? 7.371 9.474 -6.545 1.00 84.69 185 ASN A CA 1
ATOM 1526 C C . ASN A 1 185 ? 7.543 8.018 -6.087 1.00 84.69 185 ASN A C 1
ATOM 1528 O O . ASN A 1 185 ? 8.604 7.432 -6.292 1.00 84.69 185 ASN A O 1
ATOM 1532 N N . GLU A 1 186 ? 6.510 7.401 -5.506 1.00 84.31 186 GLU A N 1
ATOM 1533 C CA . GLU A 1 186 ? 6.580 5.979 -5.143 1.00 84.31 186 GLU A CA 1
ATOM 1534 C C . GLU A 1 186 ? 6.548 5.050 -6.348 1.00 84.31 186 GLU A C 1
ATOM 1536 O O . GLU A 1 186 ? 7.255 4.044 -6.343 1.00 84.31 186 GLU A O 1
ATOM 1541 N N . LEU A 1 187 ? 5.788 5.387 -7.392 1.00 89.56 187 LEU A N 1
ATOM 1542 C CA . LEU A 1 187 ? 5.775 4.611 -8.629 1.00 89.56 187 LEU A CA 1
ATOM 1543 C C . LEU A 1 187 ? 7.154 4.646 -9.320 1.00 89.56 187 LEU A C 1
ATOM 1545 O O . LEU A 1 187 ? 7.632 3.624 -9.803 1.00 89.56 187 LEU A O 1
ATOM 1549 N N . SER A 1 188 ? 7.848 5.788 -9.281 1.00 89.50 188 SER A N 1
ATOM 1550 C CA . SER A 1 188 ? 9.241 5.918 -9.735 1.00 89.50 188 SER A CA 1
ATOM 1551 C C . SER A 1 188 ? 10.202 5.044 -8.913 1.00 89.50 188 SER A C 1
ATOM 1553 O O . SER A 1 188 ? 11.024 4.324 -9.475 1.00 89.50 188 SER A O 1
ATOM 1555 N N . LYS A 1 189 ? 10.064 5.004 -7.581 1.00 87.88 189 LYS A N 1
ATOM 1556 C CA . LYS A 1 189 ? 10.864 4.091 -6.737 1.00 87.88 189 LYS A CA 1
ATOM 1557 C C . LYS A 1 189 ? 10.567 2.621 -7.023 1.00 87.88 189 LYS A C 1
ATOM 1559 O O . LYS A 1 189 ? 11.485 1.801 -7.034 1.00 87.88 189 LYS A O 1
ATOM 1564 N N . PHE A 1 190 ? 9.295 2.287 -7.236 1.00 89.31 190 PHE A N 1
ATOM 1565 C CA . PHE A 1 190 ? 8.867 0.939 -7.590 1.00 89.31 190 PHE A CA 1
ATOM 1566 C C . PHE A 1 190 ? 9.558 0.455 -8.865 1.00 89.31 190 PHE A C 1
ATOM 1568 O O . PHE A 1 190 ? 10.065 -0.662 -8.887 1.00 89.31 190 PHE A O 1
ATOM 1575 N N . GLN A 1 191 ? 9.634 1.312 -9.886 1.00 94.25 191 GLN A N 1
ATOM 1576 C CA . GLN A 1 191 ? 10.315 1.018 -11.146 1.00 94.25 191 GLN A CA 1
ATOM 1577 C C . GLN A 1 191 ? 11.740 0.491 -10.916 1.00 94.25 191 GLN A C 1
ATOM 1579 O O . GLN A 1 191 ? 12.105 -0.550 -11.455 1.00 94.25 191 GLN A O 1
ATOM 1584 N N . GLY A 1 192 ? 12.525 1.171 -10.071 1.00 91.75 192 GLY A N 1
ATOM 1585 C CA . GLY A 1 192 ? 13.881 0.739 -9.723 1.00 91.75 192 GLY A CA 1
ATOM 1586 C C . GLY A 1 192 ? 13.901 -0.644 -9.068 1.00 91.75 192 GLY A C 1
ATOM 1587 O O . GLY A 1 192 ? 14.627 -1.527 -9.516 1.00 91.75 192 GLY A O 1
ATOM 1588 N N . LYS A 1 193 ? 13.033 -0.867 -8.071 1.00 89.50 193 LYS A N 1
ATOM 1589 C CA . LYS A 1 193 ? 12.922 -2.159 -7.369 1.00 89.50 193 LYS A CA 1
ATOM 1590 C C . LYS A 1 193 ? 12.547 -3.306 -8.301 1.00 89.50 193 LYS A C 1
ATOM 1592 O O . LYS A 1 193 ? 13.153 -4.371 -8.240 1.00 89.50 193 LYS A O 1
ATOM 1597 N N . TYR A 1 194 ? 11.555 -3.083 -9.156 1.00 93.56 194 TYR A N 1
ATOM 1598 C CA . TYR A 1 194 ? 11.112 -4.060 -10.139 1.00 93.56 194 TYR A CA 1
ATOM 1599 C C . TYR A 1 194 ? 12.230 -4.394 -11.127 1.00 93.56 194 TYR A C 1
ATOM 1601 O O . TYR A 1 194 ? 12.564 -5.565 -11.292 1.00 93.56 194 TYR A O 1
ATOM 1609 N N . ASN A 1 195 ? 12.863 -3.377 -11.718 1.00 95.31 195 ASN A N 1
ATOM 1610 C CA . ASN A 1 195 ? 13.949 -3.573 -12.675 1.00 95.31 195 ASN A CA 1
ATOM 1611 C C . ASN A 1 195 ? 15.120 -4.340 -12.039 1.00 95.31 195 ASN A C 1
ATOM 1613 O O . ASN A 1 195 ? 15.663 -5.256 -12.654 1.00 95.31 195 ASN A O 1
ATOM 1617 N N . ASP A 1 196 ? 15.488 -4.019 -10.797 1.00 92.62 196 ASP A N 1
ATOM 1618 C CA . ASP A 1 196 ? 16.548 -4.727 -10.073 1.00 92.62 196 ASP A CA 1
ATOM 1619 C C . ASP A 1 196 ? 16.184 -6.183 -9.763 1.00 92.62 196 ASP A C 1
ATOM 1621 O O . ASP A 1 196 ? 17.010 -7.079 -9.949 1.00 92.62 196 ASP A O 1
ATOM 1625 N N . LEU A 1 197 ? 14.939 -6.450 -9.354 1.00 90.75 197 LEU A N 1
ATOM 1626 C CA . LEU A 1 197 ? 14.455 -7.812 -9.147 1.00 90.75 197 LEU A CA 1
ATOM 1627 C C . LEU A 1 197 ? 14.513 -8.622 -10.448 1.00 90.75 197 LEU A C 1
ATOM 1629 O O . LEU A 1 197 ? 15.053 -9.732 -10.459 1.00 90.75 197 LEU A O 1
ATOM 1633 N N . MET A 1 198 ? 13.995 -8.062 -11.541 1.00 93.12 198 MET A N 1
ATOM 1634 C CA . MET A 1 198 ? 13.883 -8.750 -12.827 1.00 93.12 198 MET A CA 1
ATOM 1635 C C . MET A 1 198 ? 15.237 -9.016 -13.495 1.00 93.12 198 MET A C 1
ATOM 1637 O O . MET A 1 198 ? 15.351 -10.006 -14.214 1.00 93.12 198 MET A O 1
ATOM 1641 N N . LYS A 1 199 ? 16.293 -8.236 -13.200 1.00 92.06 199 LYS A N 1
ATOM 1642 C CA . LYS A 1 199 ? 17.679 -8.562 -13.617 1.00 92.06 199 LYS A CA 1
ATOM 1643 C C . LYS A 1 199 ? 18.127 -9.946 -13.144 1.00 92.06 199 LYS A C 1
ATOM 1645 O O . LYS A 1 199 ? 18.912 -10.601 -13.815 1.00 92.06 199 LYS A O 1
ATOM 1650 N N . SER A 1 200 ? 17.641 -10.376 -11.981 1.00 88.19 200 SER A N 1
ATOM 1651 C CA . SER A 1 200 ? 17.993 -11.663 -11.367 1.00 88.19 200 SER A CA 1
ATOM 1652 C C . SER A 1 200 ? 17.014 -12.795 -11.701 1.00 88.19 200 SER A C 1
ATOM 1654 O O . SER A 1 200 ? 17.078 -13.861 -11.087 1.00 88.19 200 SER A O 1
ATOM 1656 N N . ILE A 1 201 ? 16.056 -12.555 -12.601 1.00 89.56 201 ILE A N 1
ATOM 1657 C CA . ILE A 1 201 ? 15.037 -13.519 -13.016 1.00 89.56 201 ILE A CA 1
ATOM 1658 C C . ILE A 1 201 ? 15.329 -13.950 -14.456 1.00 89.56 201 ILE A C 1
ATOM 1660 O O . ILE A 1 201 ? 15.203 -13.176 -15.409 1.00 89.56 201 ILE A O 1
ATOM 1664 N N . ASN A 1 202 ? 15.722 -15.216 -14.603 1.00 86.31 202 ASN A N 1
ATOM 1665 C CA . ASN A 1 202 ? 16.139 -15.780 -15.887 1.00 86.31 202 ASN A CA 1
ATOM 1666 C C . ASN A 1 202 ? 14.972 -16.347 -16.707 1.00 86.31 202 ASN A C 1
ATOM 1668 O O . ASN A 1 202 ? 15.124 -16.506 -17.907 1.00 86.31 202 ASN A O 1
ATOM 1672 N N . ASN A 1 203 ? 13.828 -16.635 -16.081 1.00 85.12 203 ASN A N 1
ATOM 1673 C CA . ASN A 1 203 ? 12.590 -17.028 -16.759 1.00 85.12 203 ASN A CA 1
ATOM 1674 C C . ASN A 1 203 ? 11.669 -15.802 -16.967 1.00 85.12 203 ASN A C 1
ATOM 1676 O O . ASN A 1 203 ? 12.106 -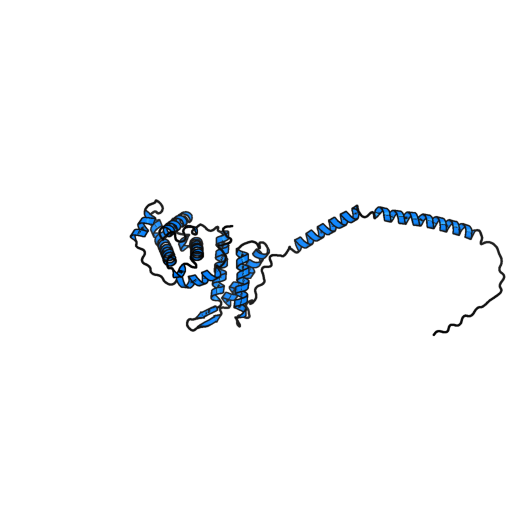14.661 -16.805 1.00 85.12 203 ASN A O 1
ATOM 1680 N N . CYS A 1 204 ? 10.407 -16.019 -17.352 1.00 91.19 204 CYS A N 1
ATOM 1681 C CA . CYS A 1 204 ? 9.440 -14.959 -17.681 1.00 91.19 204 CYS A CA 1
ATOM 1682 C C . CYS A 1 204 ? 9.818 -14.114 -18.912 1.00 91.19 204 CYS A C 1
ATOM 1684 O O . CYS A 1 204 ? 9.687 -12.894 -18.890 1.00 91.19 204 CYS A O 1
ATOM 1686 N N . ASP A 1 205 ? 10.263 -14.749 -19.999 1.00 90.81 205 ASP A N 1
ATOM 1687 C CA . ASP A 1 205 ? 10.741 -14.040 -21.201 1.00 90.81 205 ASP A CA 1
ATOM 1688 C C . ASP A 1 205 ? 9.665 -13.194 -21.898 1.00 90.81 205 ASP A C 1
ATOM 1690 O O . ASP A 1 205 ? 9.982 -12.229 -22.587 1.00 90.81 205 ASP A O 1
ATOM 1694 N N . HIS A 1 206 ? 8.388 -13.515 -21.678 1.00 93.19 206 HIS A N 1
ATOM 1695 C CA . HIS A 1 206 ? 7.251 -12.742 -22.181 1.00 93.19 206 HIS A CA 1
ATOM 1696 C C . HIS A 1 206 ? 6.948 -11.481 -21.351 1.00 93.19 206 HIS A C 1
ATOM 1698 O O . HIS A 1 206 ? 6.132 -10.664 -21.768 1.00 93.19 206 HIS A O 1
ATOM 1704 N N . VAL A 1 207 ? 7.567 -11.316 -20.176 1.00 96.31 207 VAL A N 1
ATOM 1705 C CA . VAL A 1 207 ? 7.318 -10.184 -19.277 1.00 96.31 207 VAL A CA 1
ATOM 1706 C C . VAL A 1 207 ? 8.411 -9.136 -19.446 1.00 96.31 207 VAL A C 1
ATOM 1708 O O . VAL A 1 207 ? 9.605 -9.432 -19.403 1.00 96.31 207 VAL A O 1
ATOM 1711 N N . GLN A 1 208 ? 8.005 -7.873 -19.573 1.00 95.94 208 GLN A N 1
ATOM 1712 C CA . GLN A 1 208 ? 8.928 -6.744 -19.621 1.00 95.94 208 GLN A CA 1
ATOM 1713 C C . GLN A 1 208 ? 9.809 -6.711 -18.359 1.00 95.94 208 GLN A C 1
ATOM 1715 O O . GLN A 1 208 ? 9.323 -6.494 -17.249 1.00 95.94 208 GLN A O 1
ATOM 1720 N N . LYS A 1 209 ? 11.125 -6.900 -18.527 1.00 94.25 209 LYS A N 1
ATOM 1721 C CA . LYS A 1 209 ? 12.103 -6.880 -17.419 1.00 94.25 209 LYS A CA 1
ATOM 1722 C C . LYS A 1 209 ? 12.552 -5.472 -17.027 1.00 94.25 209 LYS A C 1
ATOM 1724 O O . LYS A 1 209 ? 13.089 -5.280 -15.941 1.00 94.25 209 LYS A O 1
ATOM 1729 N N . HIS A 1 210 ? 12.344 -4.498 -17.911 1.00 95.38 210 HIS A N 1
ATOM 1730 C CA . HIS A 1 210 ? 12.745 -3.113 -17.704 1.00 95.38 210 HIS A CA 1
ATOM 1731 C C . HIS A 1 210 ? 11.580 -2.165 -17.982 1.00 95.38 210 HIS A C 1
ATOM 1733 O O . HIS A 1 210 ? 11.189 -1.976 -19.133 1.00 95.38 210 HIS A O 1
ATOM 1739 N N . LEU A 1 211 ? 11.056 -1.545 -16.931 1.00 96.00 211 LEU A N 1
ATOM 1740 C CA . LEU A 1 211 ? 10.017 -0.522 -17.002 1.00 96.00 211 LEU A CA 1
ATOM 1741 C C . LEU A 1 211 ? 10.604 0.826 -17.438 1.00 96.00 211 LEU A C 1
ATOM 1743 O O . LEU A 1 211 ? 11.697 1.196 -16.998 1.00 96.00 211 LEU A O 1
ATOM 1747 N N . GLU A 1 212 ? 9.879 1.565 -18.280 1.00 92.06 212 GLU A N 1
ATOM 1748 C CA . GLU A 1 212 ? 10.266 2.910 -18.733 1.00 92.06 212 GLU A CA 1
ATOM 1749 C C . GLU A 1 212 ? 10.295 3.919 -17.579 1.00 92.06 212 GLU A C 1
ATOM 1751 O O . GLU A 1 212 ? 9.444 3.843 -16.700 1.00 92.06 212 GLU A O 1
ATOM 1756 N N . PRO A 1 213 ? 11.220 4.893 -17.565 1.00 89.44 213 PRO A N 1
ATOM 1757 C CA . PRO A 1 213 ? 11.227 5.938 -16.551 1.00 89.44 213 PRO A CA 1
ATOM 1758 C C . PRO A 1 213 ? 10.042 6.899 -16.668 1.00 89.44 213 PRO A C 1
ATOM 1760 O O . PRO A 1 213 ? 9.571 7.249 -17.754 1.00 89.44 213 PRO A O 1
ATOM 1763 N N . ILE A 1 214 ? 9.596 7.387 -15.508 1.00 86.75 214 ILE A N 1
ATOM 1764 C CA . ILE A 1 214 ? 8.649 8.500 -15.423 1.00 86.75 214 ILE A CA 1
ATOM 1765 C C . ILE A 1 214 ? 9.412 9.792 -15.732 1.00 86.75 214 ILE A C 1
ATOM 1767 O O . ILE A 1 214 ? 9.985 10.421 -14.847 1.00 86.75 214 ILE A O 1
ATOM 1771 N N . GLU A 1 215 ? 9.457 10.181 -17.000 1.00 73.12 215 GLU A N 1
ATOM 1772 C CA . GLU A 1 215 ? 10.068 11.442 -17.418 1.00 73.12 215 GLU A CA 1
ATOM 1773 C C . GLU A 1 215 ? 9.173 12.618 -17.001 1.00 73.12 215 GLU A C 1
ATOM 1775 O O . GLU A 1 215 ? 8.086 12.821 -17.540 1.00 73.12 215 GLU A O 1
ATOM 1780 N N . THR A 1 216 ? 9.613 13.397 -16.013 1.00 59.84 216 THR A N 1
ATOM 1781 C CA . THR A 1 216 ? 8.850 14.535 -15.465 1.00 59.84 216 THR A CA 1
ATOM 1782 C C . THR A 1 216 ? 9.107 15.860 -16.190 1.00 59.84 216 THR A C 1
ATOM 1784 O O . THR A 1 216 ? 8.529 16.875 -15.812 1.00 59.84 216 THR A O 1
ATOM 1787 N N . ASN A 1 217 ? 9.976 15.868 -17.211 1.00 52.50 217 ASN A N 1
ATOM 1788 C CA . ASN A 1 217 ? 10.522 17.086 -17.828 1.00 52.50 217 ASN A CA 1
ATOM 1789 C C . ASN A 1 217 ? 10.166 17.263 -19.310 1.00 52.50 217 ASN A C 1
ATOM 1791 O O . ASN A 1 217 ? 10.827 18.026 -20.014 1.00 52.50 217 ASN A O 1
ATOM 1795 N N . HIS A 1 218 ? 9.116 16.607 -19.800 1.00 50.44 218 HIS A N 1
ATOM 1796 C CA . HIS A 1 218 ? 8.657 16.875 -21.159 1.00 50.44 218 HIS A CA 1
ATOM 1797 C C . HIS A 1 218 ? 7.816 18.139 -21.182 1.00 50.44 218 HIS A C 1
ATOM 1799 O O . HIS A 1 218 ? 6.621 18.126 -20.886 1.00 50.44 218 HIS A O 1
ATOM 1805 N N . ILE A 1 219 ? 8.442 19.250 -21.572 1.00 55.19 219 ILE A N 1
ATOM 1806 C CA . ILE A 1 219 ? 7.690 20.340 -22.187 1.00 55.19 219 ILE A CA 1
ATOM 1807 C C . ILE A 1 219 ? 7.007 19.707 -23.397 1.00 55.19 219 ILE A C 1
ATOM 1809 O O . ILE A 1 219 ? 7.685 19.215 -24.297 1.00 55.19 219 ILE A O 1
ATOM 1813 N N . SER A 1 220 ? 5.674 19.651 -23.377 1.00 56.22 220 SER A N 1
ATOM 1814 C CA . SER A 1 220 ? 4.894 19.055 -24.463 1.00 56.22 220 SER A CA 1
ATOM 1815 C C . SER A 1 220 ? 5.413 19.563 -25.817 1.00 56.22 220 SER A C 1
ATOM 1817 O O . SER A 1 220 ? 5.616 20.773 -25.947 1.00 56.22 220 SER A O 1
ATOM 1819 N N . PRO A 1 221 ? 5.586 18.699 -26.836 1.00 60.03 221 PRO A N 1
ATOM 1820 C CA . PRO A 1 221 ? 5.980 19.122 -28.183 1.00 60.03 221 PRO A CA 1
ATOM 1821 C C . PRO A 1 221 ? 5.078 20.237 -28.733 1.00 60.03 221 PRO A C 1
ATOM 1823 O O . PRO A 1 221 ? 5.501 21.096 -29.502 1.00 60.03 221 PRO A O 1
ATOM 1826 N N . ILE A 1 222 ? 3.820 20.257 -28.291 1.00 63.72 222 ILE A N 1
ATOM 1827 C CA . ILE A 1 222 ? 2.840 21.288 -28.631 1.00 63.72 222 ILE A CA 1
ATOM 1828 C C . ILE A 1 222 ? 3.213 22.624 -27.968 1.00 63.72 222 ILE A C 1
ATOM 1830 O O . ILE A 1 222 ? 3.162 23.676 -28.603 1.00 63.72 222 ILE A O 1
ATOM 1834 N N . VAL A 1 223 ? 3.637 22.598 -26.703 1.00 69.81 223 VAL A N 1
ATOM 1835 C CA . VAL A 1 223 ? 4.075 23.788 -25.956 1.00 69.81 223 VAL A CA 1
ATOM 1836 C C . VAL A 1 223 ? 5.407 24.316 -26.495 1.00 69.81 223 VAL A C 1
ATOM 1838 O O . VAL A 1 223 ? 5.557 25.523 -26.657 1.00 69.81 223 VAL A O 1
ATOM 1841 N N . THR A 1 224 ? 6.359 23.448 -26.847 1.00 72.56 224 THR A N 1
ATOM 1842 C CA . THR A 1 224 ? 7.626 23.897 -27.452 1.00 72.56 224 THR A CA 1
ATOM 1843 C C . THR A 1 224 ? 7.391 24.533 -28.817 1.00 72.56 224 THR A C 1
ATOM 1845 O O . THR A 1 224 ? 7.868 25.638 -29.063 1.00 72.56 224 THR A O 1
ATOM 1848 N N . THR A 1 225 ? 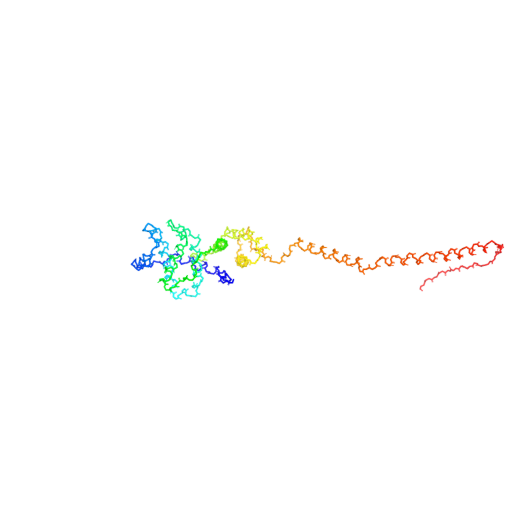6.595 23.895 -29.679 1.00 74.12 225 THR A N 1
ATOM 1849 C CA . THR A 1 225 ? 6.301 24.417 -31.023 1.00 74.12 225 THR A CA 1
ATOM 1850 C C . THR A 1 225 ? 5.570 25.759 -30.959 1.00 74.12 225 THR A C 1
ATOM 1852 O O . THR A 1 225 ? 5.926 26.694 -31.678 1.00 74.12 225 THR A O 1
ATOM 1855 N N . THR A 1 226 ? 4.591 25.902 -30.060 1.00 80.06 226 THR A N 1
ATOM 1856 C CA . THR A 1 226 ? 3.848 27.162 -29.900 1.00 80.06 226 THR A CA 1
ATOM 1857 C C . THR A 1 226 ? 4.736 28.288 -29.372 1.00 80.06 226 THR A C 1
ATOM 1859 O O . THR A 1 226 ? 4.750 29.367 -29.962 1.00 80.06 226 THR A O 1
ATOM 1862 N N . VAL A 1 227 ? 5.551 28.047 -28.342 1.00 86.69 227 VAL A N 1
ATOM 1863 C CA . VAL A 1 227 ? 6.470 29.065 -27.802 1.00 86.69 227 VAL A CA 1
ATOM 1864 C C . VAL A 1 227 ? 7.506 29.497 -28.843 1.00 86.69 227 VAL A C 1
ATOM 1866 O O . VAL A 1 227 ? 7.718 30.694 -29.028 1.00 86.69 227 VAL A O 1
ATOM 1869 N N . ILE A 1 228 ? 8.097 28.550 -29.579 1.00 89.12 228 ILE A N 1
ATOM 1870 C CA . ILE A 1 228 ? 9.054 28.855 -30.654 1.00 89.12 228 ILE A CA 1
ATOM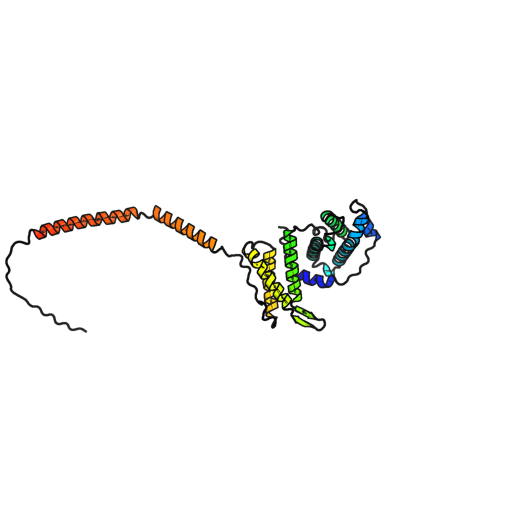 1871 C C . ILE A 1 228 ? 8.380 29.697 -31.744 1.00 89.12 228 ILE A C 1
ATOM 1873 O O . ILE A 1 228 ? 8.936 30.715 -32.155 1.00 89.12 228 ILE A O 1
ATOM 1877 N N . SER A 1 229 ? 7.162 29.338 -32.166 1.00 88.69 229 SER A N 1
ATOM 1878 C CA . SER A 1 229 ? 6.426 30.108 -33.178 1.00 88.69 229 SER A CA 1
ATOM 1879 C C . SER A 1 229 ? 6.154 31.555 -32.737 1.00 88.69 229 SER A C 1
ATOM 1881 O O . SER A 1 229 ? 6.361 32.485 -33.516 1.00 88.69 229 SER A O 1
ATOM 1883 N N . LEU A 1 230 ? 5.789 31.773 -31.468 1.00 90.31 230 LEU A N 1
ATOM 1884 C CA . LEU A 1 230 ? 5.537 33.106 -30.908 1.00 90.31 230 LEU A CA 1
ATOM 1885 C C . LEU A 1 230 ? 6.809 33.959 -30.828 1.00 90.31 230 LEU A C 1
ATOM 1887 O O . LEU A 1 230 ? 6.761 35.165 -31.091 1.00 90.31 230 LEU A O 1
ATOM 1891 N N . ILE A 1 231 ? 7.946 33.336 -30.502 1.00 92.00 231 ILE A N 1
ATOM 1892 C CA . ILE A 1 231 ? 9.254 33.998 -30.495 1.00 92.00 231 ILE A CA 1
ATOM 1893 C C . ILE A 1 231 ? 9.629 34.415 -31.917 1.00 92.00 231 ILE A C 1
ATOM 1895 O O . ILE A 1 231 ? 10.002 35.567 -32.122 1.00 92.00 231 ILE A O 1
ATOM 1899 N N . VAL A 1 232 ? 9.480 33.523 -32.903 1.00 94.06 232 VAL A N 1
ATOM 1900 C CA . VAL A 1 232 ? 9.801 33.808 -34.313 1.00 94.06 232 VAL A CA 1
ATOM 1901 C C . VAL A 1 232 ? 8.931 34.938 -34.864 1.00 94.06 232 VAL A C 1
ATOM 1903 O O . VAL A 1 232 ? 9.457 35.851 -35.501 1.00 94.06 232 VAL A O 1
ATOM 1906 N N . ILE A 1 233 ? 7.624 34.927 -34.590 1.00 91.12 233 ILE A N 1
ATOM 1907 C CA . ILE A 1 233 ? 6.706 35.994 -35.015 1.00 91.12 233 ILE A CA 1
ATOM 1908 C C . ILE A 1 233 ? 7.084 37.328 -34.354 1.00 91.12 233 ILE A C 1
ATOM 1910 O O . ILE A 1 233 ? 7.195 38.340 -35.047 1.00 91.12 233 ILE A O 1
ATOM 1914 N N . SER A 1 234 ? 7.348 37.338 -33.040 1.00 88.50 234 SER A N 1
ATOM 1915 C CA . SER A 1 234 ? 7.774 38.554 -32.329 1.00 88.50 234 SER A CA 1
ATOM 1916 C C . SER A 1 234 ? 9.096 39.098 -32.865 1.00 88.50 234 SER A C 1
ATOM 1918 O O . SER A 1 234 ? 9.200 40.291 -33.141 1.00 88.50 234 SER A O 1
ATOM 1920 N N . PHE A 1 235 ? 10.097 38.238 -33.071 1.00 86.44 235 PHE A N 1
ATOM 1921 C CA . PHE A 1 235 ? 11.379 38.644 -33.647 1.00 86.44 235 PHE A CA 1
ATOM 1922 C C . PHE A 1 235 ? 11.217 39.182 -35.068 1.00 86.44 235 PHE A C 1
ATOM 1924 O O . PHE A 1 235 ? 11.796 40.213 -35.395 1.00 86.44 235 PHE A O 1
ATOM 1931 N N . SER A 1 236 ? 10.390 38.542 -35.896 1.00 86.44 236 SER A N 1
ATOM 1932 C CA . SER A 1 236 ? 10.101 39.001 -37.260 1.00 86.44 236 SER A CA 1
ATOM 1933 C C . SER A 1 236 ? 9.444 40.383 -37.263 1.00 86.44 236 SER A C 1
ATOM 1935 O O . SER A 1 236 ? 9.822 41.247 -38.052 1.00 86.44 236 SER A O 1
ATOM 1937 N N . PHE A 1 237 ? 8.510 40.630 -36.340 1.00 82.94 237 PHE A N 1
ATOM 1938 C CA . PHE A 1 237 ? 7.870 41.934 -36.169 1.00 82.94 237 PHE A CA 1
ATOM 1939 C C . PHE A 1 237 ? 8.862 43.015 -35.713 1.00 82.94 237 PHE A C 1
ATOM 1941 O O . PHE A 1 237 ? 8.854 44.129 -36.238 1.00 82.94 237 PHE A O 1
ATOM 1948 N N . LEU A 1 238 ? 9.757 42.687 -34.774 1.00 82.81 238 LEU A N 1
ATOM 1949 C CA . LEU A 1 238 ? 10.826 43.589 -34.339 1.00 82.81 238 LEU A CA 1
ATOM 1950 C C . LEU A 1 238 ? 11.789 43.898 -35.492 1.00 82.81 238 LEU A C 1
ATOM 1952 O O . LEU A 1 238 ? 12.095 45.063 -35.731 1.00 82.81 238 LEU A O 1
ATOM 1956 N N . LEU A 1 239 ? 12.212 42.897 -36.266 1.00 79.38 239 LEU A N 1
ATOM 1957 C CA . LEU A 1 239 ? 13.060 43.109 -37.440 1.00 79.38 239 LEU A CA 1
ATOM 1958 C C . LEU A 1 239 ? 12.361 43.971 -38.495 1.00 79.38 239 LEU A C 1
ATOM 1960 O O . LEU A 1 239 ? 12.991 44.868 -39.044 1.00 79.38 239 LEU A O 1
ATOM 1964 N N . PHE A 1 240 ? 11.067 43.775 -38.737 1.00 71.19 240 PHE A N 1
ATOM 1965 C CA . PHE A 1 240 ? 10.303 44.610 -39.664 1.00 71.19 240 PHE A CA 1
ATOM 1966 C C . PHE A 1 240 ? 10.184 46.069 -39.189 1.00 71.19 240 PHE A C 1
ATOM 1968 O O . PHE A 1 240 ? 10.249 46.992 -39.997 1.00 71.19 240 PHE A O 1
ATOM 1975 N N . LYS A 1 241 ? 10.044 46.289 -37.876 1.00 75.50 241 LYS A N 1
ATOM 1976 C CA . LYS A 1 241 ? 9.924 47.627 -37.282 1.00 75.50 241 LYS A CA 1
ATOM 1977 C C . LYS A 1 241 ? 11.262 48.365 -37.161 1.00 75.50 241 LYS A C 1
ATOM 1979 O O . LYS A 1 241 ? 11.290 49.584 -37.311 1.00 75.50 241 LYS A O 1
ATOM 1984 N N . PHE A 1 242 ? 12.349 47.652 -36.864 1.00 66.62 242 PHE A N 1
ATOM 1985 C CA . PHE A 1 242 ? 13.652 48.244 -36.530 1.00 66.62 242 PHE A CA 1
ATOM 1986 C C . PHE A 1 242 ? 14.713 48.105 -37.627 1.00 66.62 242 PHE A C 1
ATOM 1988 O O . PHE A 1 242 ? 15.717 48.813 -37.582 1.00 66.62 242 PHE A O 1
ATOM 1995 N N . THR A 1 243 ? 14.505 47.259 -38.638 1.00 64.38 243 THR A N 1
ATOM 1996 C CA . THR A 1 243 ? 15.375 47.219 -39.821 1.00 64.38 243 THR A CA 1
ATOM 1997 C C . THR A 1 243 ? 14.808 48.186 -40.863 1.00 64.38 243 THR A C 1
ATOM 1999 O O . THR A 1 243 ? 13.714 47.945 -41.375 1.00 64.38 243 THR A O 1
ATOM 2002 N N . PRO A 1 244 ? 15.508 49.272 -41.241 1.00 57.06 244 PRO A N 1
ATOM 2003 C CA . PRO A 1 244 ? 15.013 50.252 -42.204 1.00 57.06 244 PRO A CA 1
ATOM 2004 C C . PRO A 1 244 ? 15.162 49.724 -43.641 1.00 57.06 244 PRO A C 1
ATOM 2006 O O . PRO A 1 244 ? 15.780 50.360 -44.496 1.00 57.06 244 PRO A O 1
ATOM 2009 N N . LEU A 1 245 ? 14.586 48.556 -43.943 1.00 54.16 245 LEU A N 1
ATOM 2010 C CA . LEU A 1 245 ? 14.579 48.002 -45.300 1.00 54.16 245 LEU A CA 1
ATOM 2011 C C . LEU A 1 245 ? 13.827 48.927 -46.273 1.00 54.16 245 LEU A C 1
ATOM 2013 O O . LEU A 1 245 ? 14.190 48.997 -47.444 1.00 54.16 245 LEU A O 1
ATOM 2017 N N . GLY A 1 246 ? 12.883 49.742 -45.786 1.00 55.22 246 GLY A N 1
ATOM 2018 C CA . GLY A 1 246 ? 12.238 50.787 -46.590 1.00 55.22 246 GLY A CA 1
ATOM 2019 C C . GLY A 1 246 ? 13.192 51.891 -47.080 1.00 55.22 246 GLY A C 1
ATOM 2020 O O . GLY A 1 246 ? 13.017 52.408 -48.182 1.00 55.22 246 GLY A O 1
ATOM 2021 N N . SER A 1 247 ? 14.240 52.227 -46.316 1.00 55.19 247 SER A N 1
ATOM 2022 C CA . SER A 1 247 ? 15.186 53.298 -46.680 1.00 55.19 247 SER A CA 1
ATOM 2023 C C . SER A 1 247 ? 16.314 52.796 -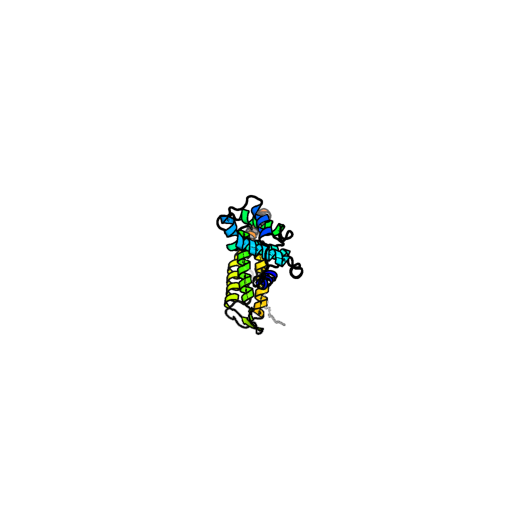47.596 1.00 55.19 247 SER A C 1
ATOM 2025 O O . SER A 1 247 ? 16.714 53.479 -48.542 1.00 55.19 247 SER A O 1
ATOM 2027 N N . CYS A 1 248 ? 16.775 51.554 -47.397 1.00 54.00 248 CYS A N 1
ATOM 2028 C CA . CYS A 1 248 ? 17.812 50.950 -48.243 1.00 54.00 248 CYS A CA 1
ATOM 2029 C C . CYS A 1 248 ? 17.319 50.589 -49.654 1.00 54.00 248 CYS A C 1
ATOM 2031 O O . CYS A 1 248 ? 18.097 50.681 -50.607 1.00 54.00 248 CYS A O 1
ATOM 2033 N N . ILE A 1 249 ? 16.038 50.236 -49.819 1.00 55.56 249 ILE A N 1
ATOM 2034 C CA . ILE A 1 249 ? 15.464 49.953 -51.144 1.00 55.56 249 ILE A CA 1
ATOM 2035 C C . ILE A 1 249 ? 15.288 51.257 -51.948 1.00 55.56 249 ILE A C 1
ATOM 2037 O O . ILE A 1 249 ? 15.593 51.287 -53.141 1.00 55.56 249 ILE A O 1
ATOM 2041 N N . ARG A 1 250 ? 14.918 52.376 -51.302 1.00 52.53 250 ARG A N 1
ATOM 2042 C CA . ARG A 1 250 ? 14.738 53.673 -51.986 1.00 52.53 250 ARG A CA 1
ATOM 2043 C C . ARG A 1 250 ? 16.055 54.293 -52.465 1.00 52.53 250 ARG A C 1
ATOM 2045 O O . ARG A 1 250 ? 16.107 54.841 -53.566 1.00 52.53 250 ARG A O 1
ATOM 2052 N N . ASN A 1 251 ? 17.139 54.155 -51.697 1.00 53.25 251 ASN A N 1
ATOM 2053 C CA . ASN A 1 251 ? 18.438 54.723 -52.082 1.00 53.25 251 ASN A CA 1
ATOM 2054 C C . ASN A 1 251 ? 19.130 53.982 -53.239 1.00 53.25 251 ASN A C 1
ATOM 2056 O O . ASN A 1 251 ? 19.898 54.604 -53.973 1.00 53.25 251 ASN A O 1
ATOM 2060 N N . ARG A 1 252 ? 18.848 52.687 -53.456 1.00 52.97 252 ARG A N 1
ATOM 2061 C CA . ARG A 1 252 ? 19.353 51.959 -54.638 1.00 52.97 252 ARG A CA 1
ATOM 2062 C C . ARG A 1 252 ? 18.626 52.349 -55.929 1.00 52.97 252 ARG A C 1
ATOM 2064 O O . ARG A 1 252 ? 19.267 52.400 -56.973 1.00 52.97 252 ARG A O 1
ATOM 2071 N N . GLY A 1 253 ? 17.338 52.699 -55.861 1.00 57.09 253 GLY A N 1
ATOM 2072 C CA . GLY A 1 253 ? 16.574 53.166 -57.026 1.00 57.09 253 GLY A CA 1
ATOM 2073 C C . GLY A 1 253 ? 17.050 54.522 -57.565 1.00 57.09 253 GLY A C 1
ATOM 2074 O O . GLY A 1 253 ? 17.276 54.665 -58.763 1.00 57.09 253 GLY A O 1
ATOM 2075 N N . ILE A 1 254 ? 17.290 55.495 -56.677 1.00 55.41 254 ILE A N 1
ATOM 2076 C CA . ILE A 1 254 ? 17.671 56.869 -57.066 1.00 55.41 254 ILE A CA 1
ATOM 2077 C C . ILE A 1 254 ? 19.103 56.937 -57.629 1.00 55.41 254 ILE A C 1
ATOM 2079 O O . ILE A 1 254 ? 19.383 57.731 -58.529 1.00 55.41 254 ILE A O 1
ATOM 2083 N N . LYS A 1 255 ? 20.025 56.093 -57.140 1.00 52.62 255 LYS A N 1
ATOM 2084 C CA . LYS A 1 255 ? 21.422 56.078 -57.613 1.00 52.62 255 LYS A CA 1
ATOM 2085 C C . LYS A 1 255 ? 21.546 55.563 -59.053 1.00 52.62 255 LYS A C 1
ATOM 2087 O O . LYS A 1 255 ? 22.351 56.095 -59.807 1.00 52.62 255 LYS A O 1
ATOM 2092 N N . ASN A 1 256 ? 20.708 54.602 -59.445 1.00 55.84 256 ASN A N 1
ATOM 2093 C CA . ASN A 1 256 ? 20.723 54.013 -60.788 1.00 55.84 256 ASN A CA 1
ATOM 2094 C C . ASN A 1 256 ? 20.168 54.955 -61.871 1.00 55.84 256 ASN A C 1
ATOM 2096 O O . ASN A 1 256 ? 20.556 54.838 -63.031 1.00 55.84 256 ASN A O 1
ATOM 2100 N N . GLN A 1 257 ? 19.290 55.895 -61.508 1.00 58.69 257 GLN A N 1
ATOM 2101 C CA . GLN A 1 257 ? 18.702 56.850 -62.453 1.00 58.69 257 GLN A CA 1
ATOM 2102 C C . GLN A 1 257 ? 19.729 57.912 -62.883 1.00 58.69 257 GLN A C 1
ATOM 2104 O O . GLN A 1 257 ? 19.964 58.086 -64.073 1.00 58.69 257 GLN A O 1
ATOM 2109 N N . LYS A 1 258 ? 20.482 58.482 -61.926 1.00 55.69 258 LYS A N 1
ATOM 2110 C CA . LYS A 1 258 ? 21.567 59.443 -62.213 1.00 55.69 258 LYS A CA 1
ATOM 2111 C C . LYS A 1 258 ? 22.695 58.863 -63.076 1.00 55.69 258 LYS A C 1
ATOM 2113 O O . LYS A 1 258 ? 23.317 59.594 -63.839 1.00 55.69 258 LYS A O 1
ATOM 2118 N N . THR A 1 259 ? 22.984 57.565 -62.956 1.00 56.69 259 THR A N 1
ATOM 2119 C CA . THR A 1 259 ? 23.992 56.895 -63.797 1.00 56.69 259 THR A CA 1
ATOM 2120 C C . THR A 1 259 ? 23.470 56.637 -65.212 1.00 56.69 259 THR A C 1
ATOM 2122 O O . THR A 1 259 ? 24.238 56.754 -66.159 1.00 56.69 259 THR A O 1
ATOM 2125 N N . LYS A 1 260 ? 22.172 56.348 -65.376 1.00 57.84 260 LYS A N 1
ATOM 2126 C CA . LYS A 1 260 ? 21.543 56.206 -66.698 1.00 57.84 260 LYS A CA 1
ATOM 2127 C C . LYS A 1 260 ? 21.492 57.527 -67.460 1.00 57.84 260 LYS A C 1
ATOM 2129 O O . LYS A 1 260 ? 21.829 57.532 -68.636 1.00 57.84 260 LYS A O 1
ATOM 2134 N N . ASP A 1 261 ? 21.152 58.624 -66.788 1.00 57.53 261 ASP A N 1
ATOM 2135 C CA . ASP A 1 261 ? 21.063 59.940 -67.432 1.00 57.53 261 ASP A CA 1
ATOM 2136 C C . ASP A 1 261 ? 22.439 60.427 -67.924 1.00 57.53 261 ASP A C 1
ATOM 2138 O O . ASP A 1 261 ? 22.531 61.004 -69.003 1.00 57.53 261 ASP A O 1
ATOM 2142 N N . LYS A 1 262 ? 23.520 60.103 -67.192 1.00 57.59 262 LYS A N 1
ATOM 2143 C CA . LYS A 1 262 ? 24.905 60.394 -67.605 1.00 57.59 262 LYS A CA 1
ATOM 2144 C C . LYS A 1 262 ? 25.380 59.521 -68.775 1.00 57.59 262 LYS A C 1
ATOM 2146 O O . LYS A 1 262 ? 26.055 59.999 -69.672 1.00 57.59 262 LYS A O 1
ATOM 2151 N N . ILE A 1 263 ? 25.004 58.242 -68.806 1.00 59.56 263 ILE A N 1
ATOM 2152 C CA . ILE A 1 263 ? 25.351 57.362 -69.936 1.00 59.56 263 ILE A CA 1
ATOM 2153 C C . ILE A 1 263 ? 24.617 57.803 -71.209 1.00 59.56 263 ILE A C 1
ATOM 2155 O O . ILE A 1 263 ? 25.201 57.745 -72.288 1.00 59.56 263 ILE A O 1
ATOM 2159 N N . ASN A 1 264 ? 23.369 58.270 -71.089 1.00 56.53 264 ASN A N 1
ATOM 2160 C CA . ASN A 1 264 ? 22.565 58.720 -72.226 1.00 56.53 264 ASN A CA 1
ATOM 2161 C C . ASN A 1 264 ? 23.043 60.068 -72.799 1.00 56.53 264 ASN A C 1
ATOM 2163 O O . ASN A 1 264 ? 22.968 60.258 -74.009 1.00 56.53 264 ASN A O 1
ATOM 2167 N N . SER A 1 265 ? 23.556 60.989 -71.966 1.00 56.59 265 SER A N 1
ATOM 2168 C CA . SER A 1 265 ? 24.194 62.223 -72.459 1.00 56.59 265 SER A CA 1
ATOM 2169 C C . SER A 1 265 ? 25.484 61.926 -73.221 1.00 56.59 265 SER A C 1
ATOM 2171 O O . SER A 1 265 ? 25.670 62.430 -74.325 1.00 56.59 265 SER A O 1
ATOM 2173 N N . ASP A 1 266 ? 26.324 61.042 -72.677 1.00 57.34 266 ASP A N 1
ATOM 2174 C CA . ASP A 1 266 ? 27.638 60.734 -73.248 1.00 57.34 266 ASP A CA 1
ATOM 2175 C C . ASP A 1 266 ? 27.507 59.918 -74.557 1.00 57.34 266 ASP A C 1
ATOM 2177 O O . ASP A 1 266 ? 28.312 60.062 -75.475 1.00 57.34 266 ASP A O 1
ATOM 2181 N N . THR A 1 267 ? 26.455 59.096 -74.701 1.00 56.91 267 THR A N 1
ATOM 2182 C CA . THR A 1 267 ? 26.154 58.388 -75.966 1.00 56.91 267 THR A CA 1
ATOM 2183 C C . THR A 1 267 ? 25.534 59.287 -77.035 1.00 56.91 267 THR A C 1
ATOM 2185 O O . THR A 1 267 ? 25.796 59.070 -78.218 1.00 56.91 267 THR A O 1
ATOM 2188 N N . LEU A 1 268 ? 24.763 60.311 -76.653 1.00 55.47 268 LEU A N 1
ATOM 2189 C CA . LEU A 1 268 ? 24.254 61.317 -77.593 1.00 55.47 268 LEU A CA 1
ATOM 2190 C C . LEU A 1 268 ? 25.378 62.213 -78.142 1.00 55.47 268 LEU A C 1
ATOM 2192 O O . LEU A 1 268 ? 25.367 62.510 -79.334 1.00 55.47 268 LEU A O 1
ATOM 2196 N N . GLU A 1 269 ? 26.378 62.579 -77.331 1.00 54.09 269 GLU A N 1
ATOM 2197 C CA . GLU A 1 269 ? 27.561 63.324 -77.804 1.00 54.09 269 GLU A CA 1
ATOM 2198 C C . GLU A 1 269 ? 28.467 62.490 -78.726 1.00 54.09 269 GLU A C 1
ATOM 2200 O O . GLU A 1 269 ? 28.985 63.007 -79.717 1.00 54.09 269 GLU A O 1
ATOM 2205 N N . LEU A 1 270 ? 28.631 61.190 -78.456 1.00 54.06 270 LEU A N 1
ATOM 2206 C CA . LEU A 1 270 ? 29.425 60.294 -79.311 1.00 54.06 270 LEU A CA 1
ATOM 2207 C C . LEU A 1 270 ? 28.742 59.985 -80.654 1.00 54.06 270 LEU A C 1
ATOM 2209 O O . LEU A 1 270 ? 29.428 59.786 -81.653 1.00 54.06 270 LEU A O 1
ATOM 2213 N N . SER A 1 271 ? 27.405 59.982 -80.700 1.00 51.03 271 SER A N 1
ATOM 2214 C CA . SER A 1 271 ? 26.632 59.725 -81.923 1.00 51.03 271 SER A CA 1
ATOM 2215 C C . SER A 1 271 ? 26.679 60.876 -82.931 1.00 51.03 271 SER A C 1
ATOM 2217 O O . SER A 1 271 ? 26.500 60.629 -84.119 1.00 51.03 271 SER A O 1
ATOM 2219 N N . TYR A 1 272 ? 26.902 62.117 -82.490 1.00 49.66 272 TYR A N 1
ATOM 2220 C CA . TYR A 1 272 ? 26.971 63.278 -83.388 1.00 49.66 272 TYR A CA 1
ATOM 2221 C C . TYR A 1 272 ? 28.343 63.458 -84.058 1.00 49.66 272 TYR A C 1
ATOM 2223 O O . TYR A 1 272 ? 28.442 64.178 -85.047 1.00 49.66 272 TYR A O 1
ATOM 2231 N N . ASN A 1 273 ? 29.386 62.790 -83.554 1.00 50.75 273 ASN A N 1
ATOM 2232 C CA . ASN A 1 273 ? 30.769 62.949 -84.019 1.00 50.75 273 ASN A CA 1
ATOM 2233 C C . ASN A 1 273 ? 31.278 61.800 -84.916 1.00 50.75 273 ASN A C 1
ATOM 2235 O O . ASN A 1 273 ? 32.469 61.769 -85.215 1.00 50.75 273 ASN A O 1
ATOM 2239 N N . TYR A 1 274 ? 30.423 60.854 -85.334 1.00 47.62 274 TYR A N 1
ATOM 2240 C CA . TYR A 1 274 ? 30.844 59.691 -86.139 1.00 47.62 274 TYR A CA 1
ATOM 2241 C C . TYR A 1 274 ? 30.489 59.771 -87.636 1.00 47.62 274 TYR A C 1
ATOM 2243 O O . TYR A 1 274 ? 30.979 58.962 -88.420 1.00 47.62 274 TYR A O 1
ATOM 2251 N N . ASP A 1 275 ? 29.722 60.771 -88.071 1.00 50.00 275 ASP A N 1
ATOM 2252 C CA . ASP A 1 275 ? 29.530 61.025 -89.501 1.00 50.00 275 ASP A CA 1
ATOM 2253 C C . ASP A 1 275 ? 30.599 61.998 -89.992 1.00 50.00 275 ASP A C 1
ATOM 2255 O O . ASP A 1 275 ? 30.423 63.214 -89.936 1.00 50.00 275 ASP A O 1
ATOM 2259 N N . ASN A 1 276 ? 31.734 61.426 -90.398 1.00 51.91 276 ASN A N 1
ATOM 2260 C CA . ASN A 1 276 ? 32.648 61.850 -91.467 1.00 51.91 276 ASN A CA 1
ATOM 2261 C C . ASN A 1 276 ? 34.062 61.375 -91.119 1.00 51.91 276 ASN A C 1
ATOM 2263 O O . ASN A 1 276 ? 34.650 61.870 -90.163 1.00 51.91 276 ASN A O 1
ATOM 2267 N N . VAL A 1 277 ? 34.604 60.449 -91.914 1.00 40.41 277 VAL A N 1
ATOM 2268 C CA . VAL A 1 277 ? 35.964 60.478 -92.491 1.00 40.41 277 VAL A CA 1
ATOM 2269 C C . VAL A 1 277 ? 36.234 59.116 -93.144 1.00 40.41 277 VAL A C 1
ATOM 2271 O O . VAL A 1 277 ? 36.113 58.062 -92.522 1.00 40.41 277 VAL A O 1
ATOM 2274 N N . GLU A 1 278 ? 36.547 59.171 -94.439 1.00 38.34 278 GLU A N 1
ATOM 2275 C CA . GLU A 1 278 ? 36.888 58.048 -95.310 1.00 38.34 278 GLU A CA 1
ATOM 2276 C C . GLU A 1 278 ? 38.129 57.265 -94.857 1.00 38.34 278 GLU A C 1
ATOM 2278 O O . GLU A 1 278 ? 39.045 57.773 -94.213 1.00 38.34 278 GLU A O 1
ATOM 2283 N N . ILE A 1 279 ? 38.113 55.996 -95.256 1.00 45.59 279 ILE A N 1
ATOM 2284 C CA . ILE A 1 279 ? 39.081 54.928 -95.012 1.00 45.59 279 ILE A CA 1
ATOM 2285 C C . ILE A 1 279 ? 40.427 55.228 -95.691 1.00 45.59 279 ILE A C 1
ATOM 2287 O O . ILE A 1 279 ? 40.451 55.529 -96.881 1.00 45.59 279 ILE A O 1
ATOM 2291 N N . ASP A 1 280 ? 41.540 54.970 -94.997 1.00 36.22 280 ASP A N 1
ATOM 2292 C CA . ASP A 1 280 ? 42.753 54.475 -95.659 1.00 36.22 280 ASP A CA 1
ATOM 2293 C C . ASP A 1 280 ? 43.323 53.262 -94.910 1.00 36.22 280 ASP A C 1
ATOM 2295 O O . ASP A 1 280 ? 43.427 53.223 -93.682 1.00 36.22 280 ASP A O 1
ATOM 2299 N N . SER A 1 281 ? 43.623 52.228 -95.687 1.00 45.91 281 SER A N 1
ATOM 2300 C CA . SER A 1 281 ? 43.971 50.883 -95.263 1.00 45.91 281 SER A CA 1
ATOM 2301 C C . SER A 1 281 ? 45.468 50.656 -95.423 1.00 45.91 281 SER A C 1
ATOM 2303 O O . SER A 1 281 ? 45.955 50.508 -96.542 1.00 45.91 281 SER A O 1
ATOM 2305 N N . SER A 1 282 ? 46.215 50.537 -94.326 1.00 42.69 282 SER A N 1
ATOM 2306 C CA . SER A 1 282 ? 47.561 49.962 -94.383 1.00 42.69 282 SER A CA 1
ATOM 2307 C C . SER A 1 282 ? 48.110 49.673 -92.986 1.00 42.69 282 SER A C 1
ATOM 2309 O O . SER A 1 282 ? 48.309 50.608 -92.217 1.00 42.69 282 SER A O 1
ATOM 2311 N N . LYS A 1 283 ? 48.510 48.403 -92.785 1.00 38.47 283 LYS A N 1
ATOM 2312 C CA . LYS A 1 283 ? 49.510 47.903 -91.813 1.00 38.47 283 LYS A CA 1
ATOM 2313 C C . LYS A 1 283 ? 49.042 47.823 -90.346 1.00 38.47 283 LYS A C 1
ATOM 2315 O O . LYS A 1 283 ? 48.415 48.732 -89.840 1.00 38.47 283 LYS A O 1
ATOM 2320 N N . ASP A 1 284 ? 49.267 46.762 -89.573 1.00 40.75 284 ASP A N 1
ATOM 2321 C CA . ASP A 1 284 ? 50.172 45.620 -89.698 1.00 40.75 284 ASP A CA 1
ATOM 2322 C C . ASP A 1 284 ? 49.594 44.381 -88.990 1.00 40.75 284 ASP A C 1
ATOM 2324 O O . ASP A 1 284 ? 48.956 44.459 -87.939 1.00 40.75 284 ASP A O 1
ATOM 2328 N N . LYS A 1 285 ? 49.853 43.212 -89.587 1.00 45.84 285 LYS A N 1
ATOM 2329 C CA . LYS A 1 285 ? 49.644 41.878 -89.010 1.00 45.84 285 LYS A CA 1
ATOM 2330 C C . LYS A 1 285 ? 50.626 41.660 -87.859 1.00 45.84 285 LYS A C 1
ATOM 2332 O O . LYS A 1 285 ? 51.830 41.639 -88.102 1.00 45.84 285 LYS A O 1
ATOM 2337 N N . TYR A 1 286 ? 50.128 41.321 -86.674 1.00 42.72 286 TYR A N 1
ATOM 2338 C CA . TYR A 1 286 ? 50.947 40.684 -85.641 1.00 42.72 286 TYR A CA 1
ATOM 2339 C C . TYR A 1 286 ? 50.394 39.297 -85.305 1.00 42.72 286 TYR A C 1
ATOM 2341 O O . TYR A 1 286 ? 49.307 39.153 -84.753 1.00 42.72 286 TYR A O 1
ATOM 2349 N N . ASN A 1 287 ? 51.170 38.274 -85.676 1.00 44.56 287 ASN A N 1
ATOM 2350 C CA . ASN A 1 287 ? 51.007 36.890 -85.241 1.00 44.56 287 ASN A CA 1
ATOM 2351 C C . ASN A 1 287 ? 51.656 36.728 -83.863 1.00 44.56 287 ASN A C 1
ATOM 2353 O O . ASN A 1 287 ? 52.829 37.060 -83.702 1.00 44.56 287 ASN A O 1
ATOM 2357 N N . VAL A 1 288 ? 50.934 36.149 -82.905 1.00 48.91 288 VAL A N 1
ATOM 2358 C CA . VAL A 1 288 ? 51.504 35.715 -81.623 1.00 48.91 288 VAL A CA 1
ATOM 2359 C C . VAL A 1 288 ? 51.422 34.195 -81.552 1.00 48.91 288 VAL A C 1
ATOM 2361 O O . VAL A 1 288 ? 50.340 33.617 -81.637 1.00 48.91 288 VAL A O 1
ATOM 2364 N N . GLN A 1 289 ? 52.582 33.556 -81.414 1.00 37.97 289 GLN A N 1
ATOM 2365 C CA . GLN A 1 289 ? 52.724 32.125 -81.174 1.00 37.97 289 GLN A CA 1
ATOM 2366 C C . GLN A 1 289 ? 52.975 31.901 -79.680 1.00 37.97 289 GLN A C 1
ATOM 2368 O O . GLN A 1 289 ? 53.876 32.501 -79.098 1.00 37.97 289 GLN A O 1
ATOM 2373 N N . TYR A 1 290 ? 52.158 31.049 -79.065 1.00 41.56 290 TYR A N 1
ATOM 2374 C CA . TYR A 1 290 ? 52.301 30.633 -77.672 1.00 41.56 290 TYR A CA 1
ATOM 2375 C C . TYR A 1 290 ? 53.331 29.516 -77.543 1.00 41.56 290 TYR A C 1
ATOM 2377 O O . TYR A 1 290 ? 53.343 28.610 -78.370 1.00 41.56 290 TYR A O 1
ATOM 2385 N N . ASN A 1 291 ? 54.100 29.533 -76.455 1.00 38.47 291 ASN A N 1
ATOM 2386 C CA . ASN A 1 291 ? 54.657 28.324 -75.861 1.00 38.47 291 ASN A CA 1
ATOM 2387 C C . ASN A 1 291 ? 54.667 28.448 -74.335 1.00 38.47 291 ASN A C 1
ATOM 2389 O O . ASN A 1 291 ? 55.108 29.447 -73.774 1.00 38.47 291 ASN A O 1
ATOM 2393 N N . SER A 1 292 ? 54.149 27.405 -73.702 1.00 43.16 292 SER A N 1
ATOM 2394 C CA . SER A 1 292 ? 54.089 27.150 -72.267 1.00 43.16 292 SER A CA 1
ATOM 2395 C C . SER A 1 292 ? 55.282 26.312 -71.808 1.00 43.16 292 SER A C 1
ATOM 2397 O O . SER A 1 292 ? 55.491 25.253 -72.399 1.00 43.16 292 SER A O 1
ATOM 2399 N N . VAL A 1 293 ? 55.961 26.738 -70.735 1.00 43.53 293 VAL A N 1
ATOM 2400 C CA . VAL A 1 293 ? 56.249 25.975 -69.496 1.00 43.53 293 VAL A CA 1
ATOM 2401 C C . VAL A 1 293 ? 56.360 26.989 -68.361 1.00 43.53 293 VAL A C 1
ATOM 2403 O O . VAL A 1 293 ? 57.064 28.002 -68.569 1.00 43.53 293 VAL A O 1
#

Foldseek 3Di:
DVVVPQLPPPLVVLVVCVVVVPDDDDDDDPVVLCCLPVPDDQDDPVLCVLCVVVLVVLLRLLLVCPDPVNVVCQVNSLLVVLLCLAQPCSNQVRPPHHNQSSLVSSLSSCVVSVVRSNVNNDHDDPVVSVLVVLVSLLSVLVVQQWDQDPVRDTDGDLVSLQVNQVSLVVCLVVCLVVVPDSSNVVSQVVQVVQLVVLVPPPDNPVGDSHDDHSDNDDPDPVNVVVVVVVVVVVVVVVCVVPPPPVVVVVVVVVVVVVVVVVVVVVVVVVVVPPPDDDDDDDDDDDDDDDDDD

pLDDT: mean 70.33, std 19.91, range [26.66, 97.06]

Organism: Plasmodium vivax (NCBI:txid5855)

=== Feature glossary ===
The features interleaved in this record are:

— What the protein is —

Sequence gives the chain of amino acids in standard one-letter code (A=alanine, C=cysteine, …, Y=tyrosine), read N→C. It is the only feature that is directly encoded by the gene; all structural features are derived from the folded form of this sequence.

Database cross-references. InterPro integrates a dozen domain/family signature databases into unified entries with residue-range hits. GO terms attach function/process/location labels with evidence codes. CATH codes position the fold in a four-level structural taxonomy. Organism is the NCBI-taxonomy species name.

— Where its atoms are —

Atomic coordinates in PDBx/mmCIF format — the same representation the Protein Data Bank distributes. Each line of the _atom_site loop places one backbone atom in Cartesian space (units: ångströms, origin: arbitrary).

The six renders are orthographic views along the three Cartesian axes in both directions. Representation (cartoon, sticks, or surface) and color scheme (sequence-rainbow or by-chain) vary across proteins so the training set covers all the common visualization conventions.

— Local backbone conformation —

Eight-state secondary structure (DSSP): H is the canonical α-helix, G the tighter 3₁₀-helix, I the wider π-helix; E/B are β-structure, T and S are turns and 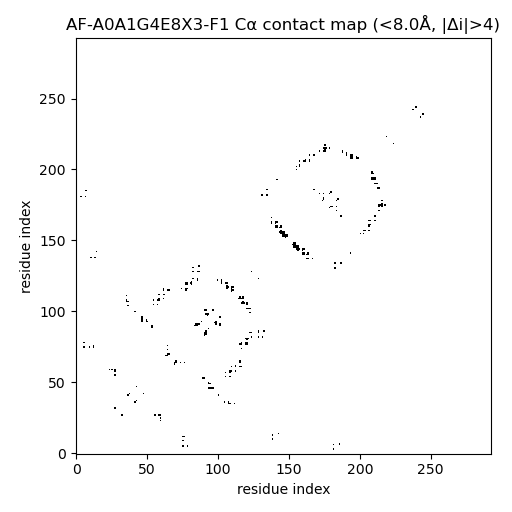bends, and '-' is everything else. DSSP derives these from the pattern of main-chain N–H···O=C hydrogen bonds, not from the sequence.

P-SEA three-state annotation labels each residue as helix, strand, or coil based purely on the geometry of the Cα trace. It serves as a fallback when the full backbone (and thus DSSP) is unavailable.

The φ/ψ torsion pair specifies the backbone conformation at each residue. φ rotates about the N–Cα bond, ψ about the Cα–C bond. Steric clashes forbid most of the (φ, ψ) plane — the allowed regions (α-helix basin, β-sheet basin, left-handed helix) are the Ramachandran-allowed regions.

— Global shape and packing —

The geometric summary reports three shape descriptors. Rg (radius of gyration) measures how spread out the Cα atoms are about their centre of mass; compact globular proteins have small Rg, elongated or unfolded ones large. Cα contacts (<8 Å, |i−j|>4) count long-range residue pairs in spatial proximity — high for tightly packed folds, near zero for rods or random coil. The bounding-box extents give the protein's footprint along x, y, z in Å.

Solvent-accessible surface area (SASA) is the area in Å² traced out by the centre of a 1.4 Å probe sphere (a water molecule) rolled over the protein's van der Waals surface (Shrake–Rupley / Lee–Richards construction). Buried residues have near-zero SASA; fully exposed residues can exceed 200 Å². The total SASA scales roughly with the number of surface residues.

The contact map is a binary N×N matrix image: pixel (i, j) is dark where Cα_i and Cα_j are within 8 Å and |i−j|>4. Because the |i−j|>4 filter removes local helical contacts, off-diagonal stripes parallel to the main diagonal indicate parallel β-sheets; stripes perpendicular to it indicate antiparallel β-sheets. The Ramachandran plot scatters every residue's (φ, ψ) pair against the sterically allowed regions. The PAE heatmap renders the predicted-aligned-error matrix.

— Structural neighborhood —

3Di is Foldseek's structural alphabet. Each residue is assigned one of twenty discrete states based on how its Cα sits relative to its spatial (not sequential) neighbors. Aligning 3Di strings finds structural homologs roughly as well as full 3D superposition, but orders of magnitude faster.

Nearest PDB neighbors are the top structural matches found by Foldseek when searching this structure against the entire Protein Data Bank. Each hit reports a TM-score (0 to 1; >0.5 almost always implies the same fold) and an E-value. These are *structural* homologs — they may share no detectable sequence similarity.

— Confidence and disorder —

For AlphaFold models, the B-factor field carries pLDDT — the model's own estimate of local accuracy on a 0–100 scale. Regions with pLDDT<50 should be treated as essentially unmodeled; they often correspond to intrinsically disordered segments.

Crystallographic B-factors measure how much each atom's electron density is smeared out, in Å². They rise in mobile loops and surface residues and fall in the buried interior. In AlphaFold models this column is repurposed to hold pLDDT instead.

Predicted aligned error is AlphaFold's pairwise confidence. Unlike pLDDT (per-residue), PAE is per-residue-pair and captures whether two parts of the structure are correctly placed relative to each other. Units are ångströms of expected positional error.